Protein AF-A0A2Z6RX30-F1 (afdb_monomer)

Mean predicted aligned error: 18.89 Å

Sequence (230 aa):
MCVKINEKQFVLRIIAQDNNSIKPGFISETEPKHQIHSSISAAINIIYKKLFKKTKTKYSGLNVLGLEEDEIIEELLSEVLFQPHGVLKETYFDVSPEEVWEKINACRGIDPMALFGLADSAVKDAMKKQMQVPLCNFKQWADLDIMMPIFKKYLKRRIGISDLPWHEFFIKWLNQKSSIIELTAALESIYPSNYKFGIHEFRAWKQMMKIVGCTNITPFSKNTSQLELY

Nearest PDB structures (foldseek):
  6gri-assembly1_2-2  TM=2.246E-01  e=7.865E+00  Escherichia coli
  7o4i-assembly1_M  TM=1.884E-01  e=9.411E+00  Saccharomyces cerevisiae S288C

Foldseek 3Di:
DWFADPNDIWDKDWDDDPPPDPQIWIFIPVDPDGDTDRDQQRRCQVVVCVVVPDDPDGDDSCVRVVNPDPVNVCVVCVPCPDDDDDDDPDDFDDPDQVVSVVVVVPDPPDDSCVVVCVVPPVVVVVVVVVLPPAQAELVCLQPCVSLVVLCVPQAPVQDPDPPQPVSVLSVVCSPDPDVKDFPVVSSCVRDDPPDDDDPSNVVSVVVSCSNNPHDFPPPDDPVPDPTTMD

Radius of gyration: 26.74 Å; Cα contacts (8 Å, |Δi|>4): 215; chains: 1; bounding box: 45×58×74 Å

Structure (mmCIF, N/CA/C/O backbone):
data_AF-A0A2Z6RX30-F1
#
_entry.id   AF-A0A2Z6RX30-F1
#
loop_
_atom_site.group_PDB
_atom_site.id
_atom_site.type_symbol
_atom_site.label_atom_id
_atom_site.label_alt_id
_atom_site.label_comp_id
_atom_site.label_asym_id
_atom_site.label_entity_id
_atom_site.label_seq_id
_atom_site.pdbx_PDB_ins_code
_atom_site.Cartn_x
_atom_site.Cartn_y
_atom_site.Cartn_z
_atom_site.occupancy
_atom_site.B_iso_or_equiv
_atom_site.auth_seq_id
_atom_site.auth_comp_id
_atom_site.auth_asym_id
_atom_site.auth_atom_id
_atom_site.pdbx_PDB_model_num
ATOM 1 N N . MET A 1 1 ? -3.580 9.038 36.136 1.00 67.62 1 MET A N 1
ATOM 2 C CA . MET A 1 1 ? -2.910 10.100 35.353 1.00 67.62 1 MET A CA 1
ATOM 3 C C . MET A 1 1 ? -2.705 11.309 36.250 1.00 67.62 1 MET A C 1
ATOM 5 O O . MET A 1 1 ? -3.633 11.643 36.977 1.00 67.62 1 MET A O 1
ATOM 9 N N . CYS A 1 2 ? -1.518 11.918 36.261 1.00 68.81 2 CYS A N 1
ATOM 10 C CA . CYS A 1 2 ? -1.196 13.056 37.129 1.00 68.81 2 CYS A CA 1
ATOM 11 C C . CYS A 1 2 ? -0.833 14.268 36.272 1.00 68.81 2 CYS A C 1
ATOM 13 O O . CYS A 1 2 ? 0.014 14.145 35.394 1.00 68.81 2 CYS A O 1
ATOM 15 N N . VAL A 1 3 ? -1.457 15.419 36.524 1.00 73.00 3 VAL A N 1
ATOM 16 C CA . VAL A 1 3 ? -1.173 16.669 35.809 1.00 73.00 3 VAL A CA 1
ATOM 17 C C . VAL A 1 3 ? -0.991 17.821 36.777 1.00 73.00 3 VAL A C 1
ATOM 19 O O . VAL A 1 3 ? -1.670 17.898 37.797 1.00 73.00 3 VAL A O 1
ATOM 22 N N . LYS A 1 4 ? -0.077 18.739 36.460 1.00 75.94 4 LYS A N 1
ATOM 23 C CA . LYS A 1 4 ? 0.177 19.938 37.256 1.00 75.94 4 LYS A CA 1
ATOM 24 C C . LYS A 1 4 ? -0.479 21.151 36.595 1.00 75.94 4 LYS A C 1
ATOM 26 O O . LYS A 1 4 ? -0.095 21.537 35.500 1.00 75.94 4 LYS A O 1
ATOM 31 N N . ILE A 1 5 ? -1.449 21.766 37.269 1.00 71.50 5 ILE A N 1
ATOM 32 C CA . ILE A 1 5 ? -2.100 23.011 36.827 1.00 71.50 5 ILE A CA 1
ATOM 33 C C . ILE A 1 5 ? -1.913 24.043 37.934 1.00 71.50 5 ILE A C 1
ATOM 35 O O . ILE A 1 5 ? -2.276 23.778 39.082 1.00 71.50 5 ILE A O 1
ATOM 39 N N . ASN A 1 6 ? -1.358 25.214 37.606 1.00 73.25 6 ASN A N 1
ATOM 40 C CA . ASN A 1 6 ? -1.057 26.282 38.573 1.00 73.25 6 ASN A CA 1
ATOM 41 C C . ASN A 1 6 ? -0.356 25.755 39.830 1.00 73.25 6 ASN A C 1
ATOM 43 O O . ASN A 1 6 ? -0.821 25.937 40.953 1.00 73.25 6 ASN A O 1
ATOM 47 N N . GLU A 1 7 ? 0.728 25.018 39.605 1.00 71.19 7 GLU A N 1
ATOM 48 C CA . GLU A 1 7 ? 1.588 24.436 40.638 1.00 71.19 7 GLU A CA 1
ATOM 49 C C . GLU A 1 7 ? 0.960 23.359 41.534 1.00 71.19 7 GLU A C 1
ATOM 51 O O . GLU A 1 7 ? 1.673 22.736 42.320 1.00 71.19 7 GLU A O 1
ATOM 56 N N . LYS A 1 8 ? -0.328 23.043 41.359 1.00 70.31 8 LYS A N 1
ATOM 57 C CA . LYS A 1 8 ? -1.002 21.946 42.060 1.00 70.31 8 LYS A CA 1
ATOM 58 C C . LYS A 1 8 ? -1.089 20.700 41.197 1.00 70.31 8 LYS A C 1
ATOM 60 O O . LYS A 1 8 ? -1.407 20.782 40.014 1.00 70.31 8 LYS A O 1
ATOM 65 N N . GLN A 1 9 ? -0.837 19.547 41.810 1.00 72.12 9 GLN A N 1
ATOM 66 C CA . GLN A 1 9 ? -1.025 18.247 41.176 1.00 72.12 9 GLN A CA 1
ATOM 67 C C . GLN A 1 9 ? -2.492 17.811 41.245 1.00 72.12 9 GLN A C 1
ATOM 69 O O . G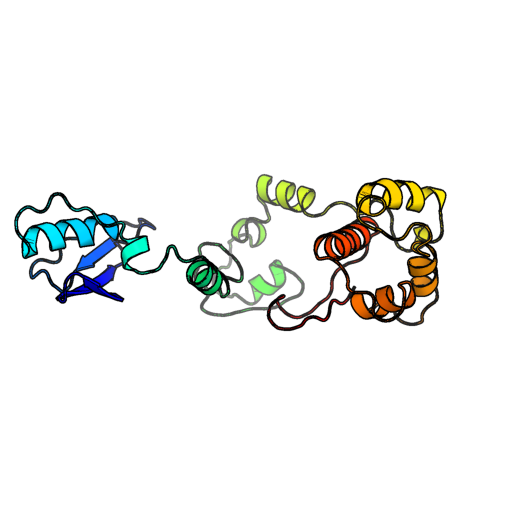LN A 1 9 ? -3.143 17.902 42.285 1.00 72.12 9 GLN A O 1
ATOM 74 N N . PHE A 1 10 ? -2.984 17.313 40.120 1.00 71.62 10 PHE A N 1
ATOM 75 C CA . PHE A 1 10 ? -4.305 16.749 39.916 1.00 71.62 10 PHE A CA 1
ATOM 76 C C . PHE A 1 10 ? -4.125 15.303 39.489 1.00 71.62 10 PHE A C 1
ATOM 78 O O . PHE A 1 10 ? -3.560 15.034 38.429 1.00 71.62 10 PHE A O 1
ATOM 85 N N . VAL A 1 11 ? -4.609 14.373 40.307 1.00 76.12 11 VAL A N 1
ATOM 86 C CA . VAL A 1 11 ? -4.545 12.945 40.003 1.00 76.12 11 VAL A CA 1
ATOM 87 C C . VAL A 1 11 ? -5.933 12.469 39.608 1.00 76.12 11 VAL A C 1
ATOM 89 O O . VAL A 1 11 ? -6.860 12.470 40.416 1.00 76.12 11 VAL A O 1
ATOM 92 N N . LEU A 1 12 ? -6.067 12.073 38.345 1.00 74.81 12 LEU A N 1
ATOM 93 C CA . LEU A 1 12 ? -7.281 11.499 37.785 1.00 74.81 12 LEU A CA 1
ATOM 94 C C . LEU A 1 12 ? -7.134 9.989 37.649 1.00 74.81 12 LEU A C 1
ATOM 96 O O . LEU A 1 12 ? -6.173 9.487 37.051 1.00 74.81 12 LEU A O 1
ATOM 100 N N . ARG A 1 13 ? -8.136 9.277 38.152 1.00 74.62 13 ARG A N 1
ATOM 101 C CA . ARG A 1 13 ? -8.316 7.842 37.986 1.00 74.62 13 ARG A CA 1
ATOM 102 C C . ARG A 1 13 ? -9.456 7.594 37.006 1.00 74.62 13 ARG A C 1
ATOM 104 O O . ARG A 1 13 ? -10.542 8.160 37.142 1.00 74.62 13 ARG A O 1
ATOM 111 N N . ILE A 1 14 ? -9.188 6.750 36.019 1.00 75.81 14 ILE A N 1
ATOM 112 C CA . ILE A 1 14 ? -10.200 6.262 35.086 1.00 75.81 14 ILE A CA 1
ATOM 113 C C . ILE A 1 14 ? -10.817 5.016 35.710 1.00 75.81 14 ILE A C 1
ATOM 115 O O . ILE A 1 14 ? -10.093 4.145 36.192 1.00 75.81 14 ILE A O 1
ATOM 119 N N . ILE A 1 15 ? -12.142 4.949 35.720 1.00 74.94 15 ILE A N 1
ATOM 120 C CA . ILE A 1 15 ? -12.893 3.798 36.213 1.00 74.94 15 ILE A CA 1
ATOM 121 C C . ILE A 1 15 ? -13.883 3.310 35.156 1.00 74.94 15 ILE A C 1
ATOM 123 O O . ILE A 1 15 ? -14.422 4.100 34.376 1.00 74.94 15 ILE A O 1
ATOM 127 N N . ALA A 1 16 ? -14.137 2.004 35.149 1.00 67.62 16 ALA A N 1
ATOM 128 C CA . ALA A 1 16 ? -15.282 1.438 34.449 1.00 67.62 16 ALA A CA 1
ATOM 129 C C . ALA A 1 16 ? -16.558 1.760 35.245 1.00 67.62 16 ALA A C 1
ATOM 131 O O . ALA A 1 16 ? -16.537 1.724 36.473 1.00 67.62 16 ALA A O 1
ATOM 132 N N . GLN A 1 17 ? -17.645 2.129 34.565 1.00 66.81 17 GLN A N 1
ATOM 133 C CA . GLN A 1 17 ? -18.940 2.353 35.215 1.00 66.81 17 GLN A CA 1
ATOM 134 C C . GLN A 1 17 ? -19.731 1.039 35.240 1.00 66.81 17 GLN A C 1
ATOM 136 O O . GLN A 1 17 ? -19.842 0.377 34.210 1.00 66.81 17 GLN A O 1
ATOM 141 N N . ASP A 1 18 ? -20.326 0.697 36.385 1.00 60.19 18 ASP A N 1
ATOM 142 C CA . ASP A 1 18 ? -20.967 -0.608 36.643 1.00 60.19 18 ASP A CA 1
ATOM 143 C C . ASP A 1 18 ? -22.209 -0.913 35.768 1.00 60.19 18 ASP A C 1
ATOM 145 O O . ASP A 1 18 ? -22.713 -2.032 35.758 1.00 60.19 18 ASP A O 1
ATOM 149 N N . ASN A 1 19 ? -22.702 0.055 34.985 1.00 56.44 19 ASN A N 1
ATOM 150 C CA . ASN A 1 19 ? -23.980 -0.023 34.261 1.00 56.44 19 ASN A CA 1
ATOM 151 C C . ASN A 1 19 ? -23.883 -0.504 32.798 1.00 56.44 19 ASN A C 1
ATOM 153 O O . ASN A 1 19 ? -24.674 -0.065 31.963 1.00 56.44 19 ASN A O 1
ATOM 157 N N . ASN A 1 20 ? -22.935 -1.378 32.438 1.00 50.84 20 ASN A N 1
ATOM 158 C CA . ASN A 1 20 ? -22.780 -1.868 31.051 1.00 50.84 20 ASN A CA 1
ATOM 159 C C . ASN A 1 20 ? -22.542 -0.762 29.995 1.00 50.84 20 ASN A C 1
ATOM 161 O O . ASN A 1 20 ? -22.603 -1.009 28.789 1.00 50.84 20 ASN A O 1
ATOM 165 N N . SER A 1 21 ? -22.257 0.474 30.412 1.00 53.09 21 SER A N 1
ATOM 166 C CA . SER A 1 21 ? -21.919 1.547 29.489 1.00 53.09 21 SER A CA 1
ATOM 167 C C . SER A 1 21 ? -20.435 1.466 29.149 1.00 53.09 21 SER A C 1
ATOM 169 O O . SER A 1 21 ? -19.597 1.609 30.032 1.00 53.09 21 SER A O 1
ATOM 171 N N . ILE A 1 22 ? -20.108 1.365 27.860 1.00 59.81 22 ILE A N 1
ATOM 172 C CA . ILE A 1 22 ? -18.735 1.440 27.309 1.00 59.81 22 ILE A CA 1
ATOM 173 C C . ILE A 1 22 ? -18.033 2.779 27.663 1.00 59.81 22 ILE A C 1
ATOM 175 O O . ILE A 1 22 ? -16.849 2.983 27.410 1.00 59.81 22 ILE A O 1
ATOM 179 N N . LYS A 1 23 ? -18.751 3.730 28.270 1.00 66.25 23 LYS A N 1
ATOM 180 C CA . LYS A 1 23 ? -18.250 5.065 28.586 1.00 66.25 23 LYS A CA 1
ATOM 181 C C . LYS A 1 23 ? -17.424 5.056 29.883 1.00 66.25 23 LYS A C 1
ATOM 183 O O . LYS A 1 23 ? -17.953 4.671 30.927 1.00 66.25 23 LYS A O 1
ATOM 188 N N . PRO A 1 24 ? -16.167 5.535 29.855 1.00 74.25 24 PRO A N 1
ATOM 189 C CA . PRO A 1 24 ? -15.345 5.637 31.055 1.00 74.25 24 PRO A CA 1
ATOM 190 C C . PRO A 1 24 ? -15.890 6.694 32.025 1.00 74.25 24 PRO A C 1
ATOM 192 O O . PRO A 1 24 ? -16.397 7.743 31.621 1.00 74.25 24 PRO A O 1
ATOM 195 N N . GLY A 1 25 ? -15.759 6.424 33.324 1.00 80.06 25 GLY A N 1
ATOM 196 C CA . GLY A 1 25 ? -15.923 7.409 34.389 1.00 80.06 25 GLY A CA 1
ATOM 197 C C . GLY A 1 25 ? -14.575 7.968 34.834 1.00 80.06 25 GLY A C 1
ATOM 198 O O . GLY A 1 25 ? -13.557 7.280 34.793 1.00 80.06 25 GLY A O 1
ATOM 199 N N . PHE A 1 26 ? -14.570 9.218 35.286 1.00 79.56 26 PHE A N 1
ATOM 200 C CA . PHE A 1 26 ? -13.363 9.895 35.754 1.00 79.56 26 PHE A CA 1
ATOM 201 C C . PHE A 1 26 ? -13.555 10.354 37.196 1.00 79.56 26 PHE A C 1
ATOM 203 O O . PHE A 1 26 ? -14.472 11.124 37.482 1.00 79.56 26 PHE A O 1
ATOM 210 N N . ILE A 1 27 ? -12.687 9.890 38.093 1.00 80.00 27 ILE A N 1
ATOM 211 C CA . ILE A 1 27 ? -12.642 10.299 39.501 1.00 80.00 27 ILE A CA 1
ATOM 212 C C . ILE A 1 27 ? -11.350 11.072 39.728 1.00 80.00 27 ILE A C 1
ATOM 214 O O . ILE A 1 27 ? -10.300 10.695 39.210 1.00 80.00 27 ILE A O 1
ATOM 218 N N . SER A 1 28 ? -11.406 12.125 40.537 1.00 73.19 28 SER A N 1
ATOM 219 C CA . SER A 1 28 ? -10.185 12.714 41.078 1.00 73.19 28 SER A CA 1
ATOM 220 C C . SER A 1 28 ? -9.885 12.204 42.467 1.00 73.19 28 SER A C 1
ATOM 222 O O . SER A 1 28 ? -10.744 12.224 43.346 1.00 73.19 28 SER A O 1
ATOM 224 N N . GLU A 1 29 ? -8.637 11.809 42.672 1.00 71.81 29 GLU A N 1
ATOM 225 C CA . GLU A 1 29 ? -8.128 11.408 43.983 1.00 71.81 29 GLU A CA 1
ATOM 226 C C . GLU A 1 29 ? -7.926 12.606 44.915 1.00 71.81 29 GLU A C 1
ATOM 228 O O . GLU A 1 29 ? -7.796 12.443 46.122 1.00 71.81 29 GLU A O 1
ATOM 233 N N . THR A 1 30 ? -7.963 13.828 44.378 1.00 66.88 30 THR A N 1
ATOM 234 C CA . THR A 1 30 ? -7.931 15.047 45.193 1.00 66.88 30 THR A CA 1
ATOM 235 C C . THR A 1 30 ? -9.265 15.332 45.892 1.00 66.88 30 THR A C 1
ATOM 237 O O . THR A 1 30 ? -9.333 16.271 46.685 1.00 66.88 30 THR A O 1
ATOM 240 N N . GLU A 1 31 ? -10.343 14.597 45.580 1.00 65.00 31 GLU A N 1
ATOM 241 C CA . GLU A 1 31 ? -11.641 14.736 46.248 1.00 65.00 31 GLU A CA 1
ATOM 242 C C . GLU A 1 31 ? -11.882 13.606 47.268 1.00 65.00 31 GLU A C 1
ATOM 244 O O . GLU A 1 31 ? -11.750 12.434 46.923 1.00 65.00 31 GLU A O 1
ATOM 249 N N . PRO A 1 32 ? -12.320 13.922 48.503 1.00 57.66 32 PRO A N 1
ATOM 250 C CA . PRO A 1 32 ? -12.623 12.910 49.522 1.00 57.66 32 PRO A CA 1
ATOM 251 C C . PRO A 1 32 ? -13.933 12.150 49.258 1.00 57.66 32 PRO A C 1
ATOM 253 O O . PRO A 1 32 ? -14.165 11.092 49.832 1.00 57.66 32 PRO A O 1
ATOM 256 N N . LYS A 1 33 ? -14.814 12.688 48.405 1.00 64.19 33 LYS A N 1
ATOM 257 C CA . LYS A 1 33 ? -16.000 11.994 47.893 1.00 64.19 33 LYS A CA 1
ATOM 258 C C . LYS A 1 33 ? -15.733 11.714 46.425 1.00 64.19 33 LYS A C 1
ATOM 260 O O . LYS A 1 33 ? -15.626 12.661 45.655 1.00 64.19 33 LYS A O 1
ATOM 265 N N . HIS A 1 34 ? -15.604 10.445 46.056 1.00 66.19 34 HIS A N 1
ATOM 266 C CA . HIS A 1 34 ? -15.298 10.003 44.695 1.00 66.19 34 HIS A CA 1
ATOM 267 C C . HIS A 1 34 ? -16.466 10.277 43.733 1.00 66.19 34 HIS A C 1
ATOM 269 O O . HIS A 1 34 ? -17.179 9.371 43.309 1.00 66.19 34 HIS A O 1
ATOM 275 N N . GLN A 1 35 ? -16.701 11.553 43.420 1.00 75.12 35 GLN A N 1
ATOM 276 C CA . GLN A 1 35 ? -17.703 11.959 42.452 1.00 75.12 35 GLN A CA 1
ATOM 277 C C . GLN A 1 35 ? -17.245 11.525 41.057 1.00 75.12 35 GLN A C 1
ATOM 279 O O . GLN A 1 35 ? -16.141 11.848 40.619 1.00 75.12 35 GLN A O 1
ATOM 284 N N . ILE A 1 36 ? -18.103 10.776 40.368 1.00 79.56 36 ILE A N 1
ATOM 285 C CA . ILE A 1 36 ? -17.823 10.277 39.024 1.00 79.56 36 ILE A CA 1
ATOM 286 C C . ILE A 1 36 ? -18.207 11.355 38.014 1.00 79.56 36 ILE A C 1
ATOM 288 O O . ILE A 1 36 ? -19.337 11.849 38.002 1.00 79.56 36 ILE A O 1
ATOM 292 N N . HIS A 1 37 ? -17.268 11.704 37.144 1.00 79.56 37 HIS A N 1
ATOM 293 C CA . HIS A 1 37 ? -17.480 12.639 36.048 1.00 79.56 37 HIS A CA 1
ATOM 294 C C . HIS A 1 37 ? -17.527 11.910 34.704 1.00 79.56 37 HIS A C 1
ATOM 296 O O . HIS A 1 37 ? -16.824 10.925 34.491 1.00 79.56 37 HIS A O 1
ATOM 302 N N . SER A 1 38 ? -18.341 12.422 33.777 1.00 77.25 38 SER A N 1
ATOM 303 C CA . SER A 1 38 ? -18.545 11.849 32.438 1.00 77.25 38 SER A CA 1
ATOM 304 C C . SER A 1 38 ? -17.459 12.215 31.420 1.00 77.25 38 SER A C 1
ATOM 306 O O . SER A 1 38 ? -17.462 11.697 30.308 1.00 77.25 38 SER A O 1
ATOM 308 N N . SER A 1 39 ? -16.546 13.128 31.763 1.00 80.44 39 SER A N 1
ATOM 309 C CA . SER A 1 39 ? -15.396 13.491 30.930 1.00 80.44 39 SER A CA 1
ATOM 310 C C . SER A 1 39 ? -14.249 14.047 31.772 1.00 80.44 39 SER A C 1
ATOM 312 O O . SER A 1 39 ? -14.464 14.600 32.856 1.00 80.44 39 SER A O 1
ATOM 314 N N . ILE A 1 40 ? -13.037 13.968 31.224 1.00 79.81 40 ILE A N 1
ATOM 315 C CA . ILE A 1 40 ? -11.812 14.548 31.794 1.00 79.81 40 ILE A CA 1
ATOM 316 C C . ILE A 1 40 ? -11.977 16.060 31.995 1.00 79.81 40 ILE A C 1
ATOM 318 O O . ILE A 1 40 ? -11.708 16.582 33.077 1.00 79.81 40 ILE A O 1
ATOM 322 N N . SER A 1 41 ? -12.492 16.762 30.979 1.00 83.25 41 SER A N 1
ATOM 323 C CA . SER A 1 41 ? -12.762 18.202 31.042 1.00 83.25 41 SER A CA 1
ATOM 324 C C . SER A 1 41 ? -13.716 18.550 32.183 1.00 83.25 41 SER A C 1
ATOM 326 O O . SER A 1 41 ? -13.508 19.544 32.878 1.00 83.25 41 SER A O 1
ATOM 328 N N . ALA A 1 42 ? -14.764 17.748 32.400 1.00 83.50 42 ALA A N 1
ATOM 329 C CA . ALA A 1 42 ? -15.699 17.975 33.497 1.00 83.50 42 ALA A CA 1
ATOM 330 C C . ALA A 1 42 ? -15.020 17.791 34.859 1.00 83.50 42 ALA A C 1
ATOM 332 O O . ALA A 1 42 ? -15.154 18.673 35.708 1.00 83.50 42 ALA A O 1
ATOM 333 N N . ALA A 1 43 ? -14.254 16.709 35.039 1.00 81.31 43 ALA A N 1
ATOM 334 C CA . ALA A 1 43 ? -13.526 16.450 36.277 1.00 81.31 43 ALA A CA 1
ATOM 335 C C . ALA A 1 43 ? -12.581 17.613 36.613 1.00 81.31 43 ALA A C 1
ATOM 337 O O . ALA A 1 43 ? -12.746 18.268 37.642 1.00 81.31 43 ALA A O 1
ATOM 338 N N . ILE A 1 44 ? -11.665 17.950 35.698 1.00 79.88 44 ILE A N 1
ATOM 339 C CA . ILE A 1 44 ? -10.651 18.994 35.910 1.00 79.88 44 ILE A CA 1
ATOM 340 C C . ILE A 1 44 ? -11.305 20.334 36.230 1.00 79.88 44 ILE A C 1
ATOM 342 O O . ILE A 1 44 ? -10.948 20.972 37.216 1.00 79.88 44 ILE A O 1
ATOM 346 N N . ASN A 1 45 ? -12.298 20.758 35.445 1.00 82.19 45 ASN A N 1
ATOM 347 C CA . ASN A 1 45 ? -12.922 22.063 35.646 1.00 82.19 45 ASN A CA 1
ATOM 348 C C . ASN A 1 45 ? -13.728 22.156 36.943 1.00 82.19 45 ASN A C 1
ATOM 350 O O . ASN A 1 45 ? -13.777 23.228 37.547 1.00 82.19 45 ASN A O 1
ATOM 354 N N . ILE A 1 46 ? -14.369 21.069 37.381 1.00 81.12 46 ILE A N 1
ATOM 355 C CA . ILE A 1 46 ? -15.104 21.048 38.650 1.00 81.12 46 ILE A CA 1
ATOM 356 C C . ILE A 1 46 ? -14.128 21.156 39.823 1.00 81.12 46 ILE A C 1
ATOM 358 O O . ILE A 1 46 ? -14.316 22.010 40.693 1.00 81.12 46 ILE A O 1
ATOM 362 N N . ILE A 1 47 ? -13.054 20.368 39.815 1.00 78.44 47 ILE A N 1
ATOM 363 C CA . ILE A 1 47 ? -12.059 20.359 40.896 1.00 78.44 47 ILE A CA 1
ATOM 364 C C . ILE A 1 47 ? -11.301 21.680 40.928 1.00 78.44 47 ILE A C 1
ATOM 366 O O . ILE A 1 47 ? -11.135 22.279 41.987 1.00 78.44 47 ILE A O 1
ATOM 370 N N . TYR A 1 48 ? -10.895 22.181 39.763 1.00 78.38 48 TYR A N 1
ATOM 371 C CA . TYR A 1 48 ? -10.212 23.460 39.643 1.00 78.38 48 TYR A CA 1
ATOM 372 C C . TYR A 1 48 ? -11.068 24.601 40.211 1.00 78.38 48 TYR A C 1
ATOM 374 O O . TYR A 1 48 ? -10.591 25.398 41.021 1.00 78.38 48 TYR A O 1
ATOM 382 N N . LYS A 1 49 ? -12.368 24.641 39.883 1.00 80.88 49 LYS A N 1
ATOM 383 C CA . LYS A 1 49 ? -13.301 25.623 40.460 1.00 80.88 49 LYS A CA 1
ATOM 384 C C . LYS A 1 49 ? -13.459 25.483 41.973 1.00 80.88 49 LYS A C 1
ATOM 386 O O . LYS A 1 49 ? -13.572 26.508 42.648 1.00 80.88 49 LYS A O 1
ATOM 391 N N . LYS A 1 50 ? -13.484 24.253 42.502 1.00 77.94 50 LYS A N 1
ATOM 392 C CA . LYS A 1 50 ? -13.559 23.985 43.948 1.00 77.94 50 LYS A CA 1
ATOM 393 C C . LYS A 1 50 ? -12.286 24.454 44.668 1.00 77.94 50 LYS A C 1
ATOM 395 O O . LYS A 1 50 ? -12.389 25.153 45.673 1.00 77.94 50 LYS A O 1
ATOM 400 N N . LEU A 1 51 ? -11.104 24.130 44.139 1.00 76.56 51 LEU A N 1
ATOM 401 C CA . LEU A 1 51 ? -9.809 24.438 44.759 1.00 76.56 51 LEU A CA 1
ATOM 402 C C . LEU A 1 51 ? -9.441 25.924 44.705 1.00 76.56 51 LEU A C 1
ATOM 404 O O . LEU A 1 51 ? -8.848 26.433 45.654 1.00 76.56 51 LEU A O 1
ATOM 408 N N . PHE A 1 52 ? -9.782 26.613 43.613 1.00 78.81 52 PHE A N 1
ATOM 409 C CA . PHE A 1 52 ? -9.376 28.003 43.369 1.00 78.81 52 PHE A CA 1
ATOM 410 C C . PHE A 1 52 ? -10.526 29.016 43.466 1.00 78.81 52 PHE A C 1
ATOM 412 O O . PHE A 1 52 ? -10.343 30.169 43.101 1.00 78.81 52 PHE A O 1
ATOM 419 N N . LYS A 1 53 ? -11.700 28.594 43.962 1.00 67.00 53 LYS A N 1
ATOM 420 C CA . LYS A 1 53 ? -12.886 29.419 44.272 1.00 67.00 53 LYS A CA 1
ATOM 421 C C . LYS A 1 53 ? -13.230 30.480 43.202 1.00 67.00 53 LYS A C 1
ATOM 423 O O . LYS A 1 53 ? -12.804 31.625 43.273 1.00 67.00 53 LYS A O 1
ATOM 428 N N . LYS A 1 54 ? -14.141 30.118 42.286 1.00 62.38 54 LYS A N 1
ATOM 429 C CA . LYS A 1 54 ? -14.799 31.004 41.286 1.00 62.38 54 LYS A CA 1
ATOM 430 C C . LYS A 1 54 ? -13.874 31.637 40.231 1.00 62.38 54 LYS A C 1
ATOM 432 O O . LYS A 1 54 ? -13.962 32.823 39.927 1.00 62.38 54 LYS A O 1
ATOM 437 N N . THR A 1 55 ? -13.095 30.815 39.548 1.00 63.09 55 THR A N 1
ATOM 438 C CA . THR A 1 55 ? -12.485 31.185 38.264 1.00 63.09 55 THR A CA 1
ATOM 439 C C . THR A 1 55 ? -13.459 30.898 37.106 1.00 63.09 55 THR A C 1
ATOM 441 O O . THR A 1 55 ? -14.134 29.865 37.077 1.00 63.09 55 THR A O 1
ATOM 444 N N . LYS A 1 56 ? -13.577 31.828 36.141 1.00 68.50 56 LYS A N 1
ATOM 445 C CA . LYS A 1 56 ? -14.314 31.597 34.874 1.00 68.50 56 LYS A CA 1
ATOM 446 C C . LYS A 1 56 ? -13.531 30.710 33.899 1.00 68.50 56 LYS A C 1
ATOM 448 O O . LYS A 1 56 ? -14.096 30.261 32.904 1.00 68.50 56 LYS A O 1
ATOM 453 N N . THR A 1 57 ? -12.257 30.464 34.195 1.00 73.69 57 THR A N 1
ATOM 454 C CA . THR A 1 57 ? -11.345 29.661 33.388 1.00 73.69 57 THR A CA 1
ATOM 455 C C . THR A 1 57 ? -11.885 28.248 33.226 1.00 73.69 57 THR A C 1
ATOM 457 O O . THR A 1 5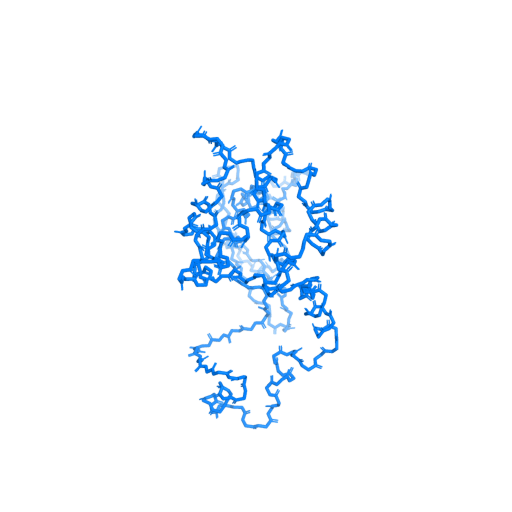7 ? -12.260 27.592 34.201 1.00 73.69 57 THR A O 1
ATOM 460 N N . LYS A 1 58 ? -11.944 27.800 31.974 1.00 78.75 58 LYS A N 1
ATOM 461 C CA . LYS A 1 58 ? -12.234 26.420 31.613 1.00 78.75 58 LYS A CA 1
ATOM 462 C C . LYS A 1 58 ? -11.026 25.870 30.879 1.00 78.75 58 LYS A C 1
ATOM 464 O O . LYS A 1 58 ? -10.502 26.529 29.990 1.00 78.75 58 LYS A O 1
ATOM 469 N N . TYR A 1 59 ? -10.641 24.662 31.231 1.00 77.56 59 TYR A N 1
ATOM 470 C CA . TYR A 1 59 ? -9.600 23.914 30.563 1.00 77.56 59 TYR A CA 1
ATOM 471 C C . TYR A 1 59 ? -10.221 22.825 29.689 1.00 77.56 59 TYR A C 1
ATOM 473 O O . TYR A 1 59 ? -11.175 22.163 30.115 1.00 77.56 59 TYR A O 1
ATOM 481 N N . SER A 1 60 ? -9.687 22.628 28.482 1.00 81.94 60 SER A N 1
ATOM 482 C CA . SER A 1 60 ? -9.915 21.374 27.758 1.00 81.94 60 SER A CA 1
ATOM 483 C C . SER A 1 60 ? -9.135 20.283 28.480 1.00 81.94 60 SER A C 1
ATOM 485 O O . SER A 1 60 ? -7.939 20.424 28.724 1.00 81.94 60 SER A O 1
ATOM 487 N N . GLY A 1 61 ? -9.828 19.218 28.871 1.00 75.62 61 GLY A N 1
ATOM 488 C CA . GLY A 1 61 ? -9.210 18.099 29.559 1.00 75.62 61 GLY A CA 1
ATOM 489 C C . GLY A 1 61 ? -8.170 17.397 28.699 1.00 75.62 61 GLY A C 1
ATOM 490 O O . GLY A 1 61 ? -7.145 17.016 29.234 1.00 75.62 61 GLY A O 1
ATOM 491 N N . LEU A 1 62 ? -8.392 17.277 27.389 1.00 73.88 62 LEU A N 1
ATOM 492 C CA . LEU A 1 62 ? -7.434 16.631 26.491 1.00 73.88 62 LEU A CA 1
ATOM 493 C C . LEU A 1 62 ? -6.169 17.485 26.330 1.00 73.88 62 LEU A C 1
ATOM 495 O O . LEU A 1 62 ? -5.084 16.983 26.600 1.00 73.88 62 LEU A O 1
ATOM 499 N N . ASN A 1 63 ? -6.313 18.788 26.057 1.00 73.44 63 ASN A N 1
ATOM 500 C CA . ASN A 1 63 ? -5.187 19.736 26.053 1.00 73.44 63 ASN A CA 1
ATOM 501 C C . ASN A 1 63 ? -4.381 19.737 27.354 1.00 73.44 63 ASN A C 1
ATOM 503 O O . ASN A 1 63 ? -3.158 19.741 27.331 1.00 73.44 63 ASN A O 1
ATOM 507 N N . VAL A 1 64 ? -5.049 19.726 28.509 1.00 74.12 64 VAL A N 1
ATOM 508 C CA . VAL A 1 64 ? -4.349 19.709 29.803 1.00 74.12 64 VAL A CA 1
ATOM 509 C C . VAL A 1 64 ? -3.556 18.421 30.014 1.00 74.12 64 VAL A C 1
ATOM 511 O O . VAL A 1 64 ? -2.547 18.436 30.712 1.00 74.12 64 VAL A O 1
ATOM 514 N N . LEU A 1 65 ? -4.002 17.315 29.426 1.00 68.75 65 LEU A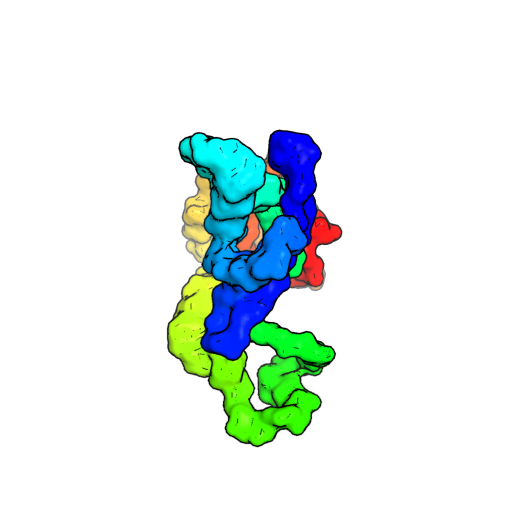 N 1
ATOM 515 C CA . LEU A 1 65 ? -3.292 16.044 29.467 1.00 68.75 65 LEU A CA 1
ATOM 516 C C . LEU A 1 65 ? -2.248 15.900 28.341 1.00 68.75 65 LEU A C 1
ATOM 518 O O . LEU A 1 65 ? -1.630 14.844 28.261 1.00 68.75 65 LEU A O 1
ATOM 522 N N . GLY A 1 66 ? -2.069 16.906 27.474 1.00 66.12 66 GLY A N 1
ATOM 523 C CA . GLY A 1 66 ? -1.199 16.823 26.292 1.00 66.12 66 GLY A CA 1
ATOM 524 C C . GLY A 1 66 ? -1.740 15.919 25.175 1.00 66.12 66 GLY A C 1
ATOM 525 O O . GLY A 1 66 ? -1.049 15.638 24.212 1.00 66.12 66 GLY A O 1
ATOM 526 N N . LEU A 1 67 ? -2.990 15.455 25.265 1.00 65.38 67 LEU A N 1
ATOM 527 C CA . LEU A 1 67 ? -3.557 14.446 24.355 1.00 65.38 67 LEU A CA 1
ATOM 528 C C . LEU A 1 67 ? -4.107 15.026 23.040 1.00 65.38 67 LEU A C 1
ATOM 530 O O . LEU A 1 67 ? -4.763 14.311 22.288 1.00 65.38 67 LEU A O 1
ATOM 534 N N . GLU A 1 68 ? -3.917 16.324 22.800 1.00 64.81 68 GLU A N 1
ATOM 535 C CA . GLU A 1 68 ? -4.250 16.990 21.531 1.00 64.81 68 GLU A CA 1
ATOM 536 C C . GLU A 1 68 ? -2.995 17.261 20.678 1.00 64.81 68 GLU A C 1
ATOM 538 O O . GLU A 1 68 ? -3.116 17.809 19.588 1.00 64.81 68 GLU A O 1
ATOM 543 N N . GLU A 1 69 ? -1.800 16.891 21.153 1.00 68.12 69 GLU A N 1
ATOM 544 C CA . GLU A 1 69 ? -0.568 16.996 20.367 1.00 68.12 69 GLU A CA 1
ATOM 545 C C . GLU A 1 69 ? -0.524 15.871 19.333 1.00 68.12 69 GLU A C 1
ATOM 547 O O . GLU A 1 69 ? -0.683 14.700 19.683 1.00 68.12 69 GLU A O 1
ATOM 552 N N . ASP A 1 70 ? -0.307 16.224 18.063 1.00 63.50 70 ASP A N 1
ATOM 553 C CA . ASP A 1 70 ? -0.322 15.269 16.949 1.00 63.50 70 ASP A CA 1
ATOM 554 C C . ASP A 1 70 ? 0.654 14.106 17.187 1.00 63.50 70 ASP A C 1
ATOM 556 O O . ASP A 1 70 ? 0.315 12.960 16.917 1.00 63.50 70 ASP A O 1
ATOM 560 N N . GLU A 1 71 ? 1.814 14.376 17.790 1.00 61.53 71 GLU A N 1
ATOM 561 C CA . GLU A 1 71 ? 2.829 13.375 18.147 1.00 61.53 71 GLU A CA 1
ATOM 562 C C . GLU A 1 71 ? 2.311 12.364 19.186 1.00 61.53 71 GLU A C 1
ATOM 564 O O . GLU A 1 71 ? 2.516 11.163 19.034 1.00 61.53 71 GLU A O 1
ATOM 569 N N . ILE A 1 72 ? 1.563 12.825 20.194 1.00 59.94 72 ILE A N 1
ATOM 570 C CA . ILE A 1 72 ? 0.973 11.977 21.242 1.00 59.94 72 ILE A CA 1
ATOM 571 C C . ILE A 1 72 ? -0.246 11.222 20.704 1.00 59.94 72 ILE A C 1
ATOM 573 O O . ILE A 1 72 ? -0.465 10.064 21.057 1.00 59.94 72 ILE A O 1
ATOM 577 N N . ILE A 1 73 ? -1.043 11.846 19.833 1.00 62.09 73 ILE A N 1
ATOM 578 C CA . ILE A 1 73 ? -2.148 11.175 19.141 1.00 62.09 73 ILE A CA 1
ATOM 579 C C . ILE A 1 73 ? -1.593 10.066 18.244 1.00 62.09 73 ILE A C 1
ATOM 581 O O . ILE A 1 73 ? -2.097 8.946 18.286 1.00 62.09 73 ILE A O 1
ATOM 585 N N . GLU A 1 74 ? -0.555 10.349 17.460 1.00 61.16 74 GLU A N 1
ATOM 586 C CA . GLU A 1 74 ? 0.103 9.362 16.608 1.00 61.16 74 GLU A CA 1
ATOM 587 C C . GLU A 1 74 ? 0.750 8.249 17.434 1.00 61.16 74 GLU A C 1
ATOM 589 O O . GLU A 1 74 ? 0.580 7.088 17.078 1.00 61.16 74 GLU A O 1
ATOM 594 N N . GLU A 1 75 ? 1.391 8.554 18.564 1.00 57.78 75 GLU A N 1
ATOM 595 C CA . GLU A 1 75 ? 1.969 7.562 19.478 1.00 57.78 75 GLU A CA 1
ATOM 596 C C . GLU A 1 75 ? 0.889 6.674 20.126 1.00 57.78 75 GLU A C 1
ATOM 598 O O . GLU A 1 75 ? 0.998 5.447 20.093 1.00 57.78 75 GLU A O 1
ATOM 603 N N . LEU A 1 76 ? -0.218 7.253 20.605 1.00 53.66 76 LEU A N 1
ATOM 604 C CA . LEU A 1 76 ? -1.358 6.506 21.162 1.00 53.66 76 LEU A CA 1
ATOM 605 C C . LEU A 1 76 ? -2.089 5.661 20.115 1.00 53.66 76 LEU A C 1
ATOM 607 O O . LEU A 1 76 ? -2.688 4.640 20.453 1.00 53.66 76 LEU A O 1
ATOM 611 N N . LEU A 1 77 ? -2.061 6.084 18.851 1.00 56.22 77 LEU A N 1
ATOM 612 C CA . LEU A 1 77 ? -2.605 5.329 17.725 1.00 56.22 77 LEU A CA 1
ATOM 613 C C . LEU A 1 77 ? -1.585 4.340 17.132 1.00 56.22 77 LEU A C 1
ATOM 615 O O . LEU A 1 77 ? -1.996 3.416 16.429 1.00 56.22 77 LEU A O 1
ATOM 619 N N . SER A 1 78 ? -0.288 4.487 17.425 1.00 49.72 78 SER A N 1
ATOM 620 C CA . SER A 1 78 ? 0.796 3.689 16.830 1.00 49.72 78 SER A CA 1
ATOM 621 C C . SER A 1 78 ? 0.806 2.226 17.286 1.00 49.72 78 SER A C 1
ATOM 623 O O . SER A 1 78 ? 1.263 1.361 16.538 1.00 49.72 78 SER A O 1
ATOM 625 N N . GLU A 1 79 ? 0.240 1.935 18.463 1.00 42.97 79 GLU A N 1
ATOM 626 C CA . GLU A 1 79 ? 0.095 0.578 19.012 1.00 42.97 79 GLU A CA 1
ATOM 627 C C . GLU A 1 79 ? -1.280 -0.059 18.728 1.00 42.97 79 GLU A C 1
ATOM 629 O O . GLU A 1 79 ? -1.498 -1.244 18.997 1.00 42.97 79 GLU A O 1
ATOM 634 N N . VAL A 1 80 ? -2.231 0.689 18.156 1.00 38.84 80 VAL A N 1
ATOM 635 C CA . VAL A 1 80 ? -3.586 0.187 17.880 1.00 38.84 80 VAL A CA 1
ATOM 636 C C . VAL A 1 80 ? -3.609 -0.491 16.510 1.00 38.84 80 VAL A C 1
ATOM 638 O O . VAL A 1 80 ? -3.950 0.104 15.490 1.00 38.84 80 VAL A O 1
ATOM 641 N N . LEU A 1 81 ? -3.243 -1.774 16.486 1.00 39.50 81 LEU A N 1
ATOM 642 C CA . LEU A 1 81 ? -3.119 -2.568 15.254 1.00 39.50 81 LEU A CA 1
ATOM 643 C C . LEU A 1 81 ? -4.471 -2.875 14.563 1.00 39.50 81 LEU A C 1
ATOM 645 O O . LEU A 1 81 ? -4.489 -3.209 13.380 1.00 39.50 81 LEU A O 1
ATOM 649 N N . PHE A 1 82 ? -5.599 -2.729 15.271 1.00 37.62 82 PHE A N 1
ATOM 650 C CA . PHE A 1 82 ? -6.981 -2.822 14.771 1.00 37.62 82 PHE A CA 1
ATOM 651 C C . PHE A 1 82 ? -7.933 -2.189 15.813 1.00 37.62 82 PHE A C 1
ATOM 653 O O . PHE A 1 82 ? -7.696 -2.336 17.010 1.00 37.62 82 PHE A O 1
ATOM 660 N N . GLN A 1 83 ? -9.017 -1.510 15.403 1.00 45.84 83 GLN A N 1
ATOM 661 C CA . GLN A 1 83 ? -10.088 -1.062 16.317 1.00 45.84 83 GLN A CA 1
ATOM 662 C C . GLN A 1 83 ? -11.346 -1.950 16.206 1.00 45.84 83 GLN A C 1
ATOM 664 O O . GLN A 1 83 ? -12.218 -1.676 15.380 1.00 45.84 83 GLN A O 1
ATOM 669 N N . PRO A 1 84 ? -11.478 -2.969 17.075 1.00 34.66 84 PRO A N 1
ATOM 670 C CA . PRO A 1 84 ? -12.756 -3.586 17.429 1.00 34.66 84 PRO A CA 1
ATOM 671 C C . PRO A 1 84 ? -12.930 -3.702 18.965 1.00 34.66 84 PRO A C 1
ATOM 673 O O . PRO A 1 84 ? -11.967 -3.715 19.730 1.00 34.66 84 PRO A O 1
ATOM 676 N N . HIS A 1 85 ? -14.170 -3.838 19.440 1.00 43.41 85 HIS A N 1
ATOM 677 C CA . HIS A 1 85 ? -14.456 -4.175 20.841 1.00 43.41 85 HIS A CA 1
ATOM 678 C C . HIS A 1 85 ? -14.297 -5.691 21.075 1.00 43.41 85 HIS A C 1
ATOM 680 O O . HIS A 1 85 ? -15.052 -6.463 20.490 1.00 43.41 85 HIS A O 1
ATOM 686 N N . GLY A 1 86 ? -13.382 -6.122 21.956 1.00 42.34 86 GLY A N 1
ATOM 687 C CA . GLY A 1 86 ? -13.351 -7.501 22.479 1.00 42.34 86 GLY A CA 1
ATOM 688 C C . GLY A 1 86 ? -11.976 -7.978 22.967 1.00 42.34 86 GLY A C 1
ATOM 689 O O . GLY A 1 86 ? -11.013 -7.974 22.212 1.00 42.34 86 GLY A O 1
ATOM 690 N N . VAL A 1 87 ? -11.886 -8.401 24.233 1.00 38.00 87 VAL A N 1
ATOM 691 C CA . VAL A 1 87 ? -10.667 -8.911 24.894 1.00 38.00 87 VAL A CA 1
ATOM 692 C C . VAL A 1 87 ? -10.431 -10.378 24.508 1.00 38.00 87 VAL A C 1
ATOM 694 O O . VAL A 1 87 ? -11.301 -11.208 24.756 1.00 38.00 87 VAL A O 1
ATOM 697 N N . LEU A 1 88 ? -9.255 -10.723 23.971 1.00 43.56 88 LEU A N 1
ATOM 698 C CA . LEU A 1 88 ? -8.829 -12.116 23.763 1.00 43.56 88 LEU A CA 1
ATOM 699 C C . LEU A 1 88 ? -7.730 -12.480 24.763 1.00 43.56 88 LEU A C 1
ATOM 701 O O . LEU A 1 88 ? -6.715 -11.794 24.857 1.00 43.56 88 LEU A O 1
ATOM 705 N N . LYS A 1 89 ? -7.945 -13.559 25.522 1.00 48.75 89 LYS A N 1
ATOM 706 C CA . LYS A 1 89 ? -6.969 -14.086 26.488 1.00 48.75 89 LYS A CA 1
ATOM 707 C C . LYS A 1 89 ? -6.004 -15.108 25.870 1.00 48.75 89 LYS A C 1
ATOM 709 O O . LYS A 1 89 ? -5.005 -15.421 26.502 1.00 48.75 89 LYS A O 1
ATOM 714 N N . GLU A 1 90 ? -6.265 -15.579 24.648 1.00 57.56 90 GLU A N 1
ATOM 715 C CA . GLU A 1 90 ? -5.458 -16.571 23.923 1.00 57.56 90 GLU A CA 1
ATOM 716 C C . GLU A 1 90 ? -5.578 -16.347 22.403 1.00 57.56 90 GLU A C 1
ATOM 718 O O . GLU A 1 90 ? -6.655 -16.007 21.906 1.00 57.56 90 GLU A O 1
ATOM 723 N N . THR A 1 91 ? -4.473 -16.508 21.667 1.00 54.19 91 THR A N 1
ATOM 724 C CA . THR A 1 91 ? -4.405 -16.373 20.203 1.00 54.19 91 THR A CA 1
ATOM 725 C C . THR A 1 91 ? -4.325 -17.743 19.532 1.00 54.19 91 THR A C 1
ATOM 727 O O . THR A 1 91 ? -3.498 -18.580 19.887 1.00 54.19 91 THR A O 1
ATOM 730 N N . TYR A 1 92 ? -5.175 -17.959 18.528 1.00 59.97 92 TYR A N 1
ATOM 731 C CA . TYR A 1 92 ? -5.287 -19.210 17.781 1.00 59.97 92 TYR A CA 1
ATOM 732 C C . TYR A 1 92 ? -5.093 -18.928 16.284 1.00 59.97 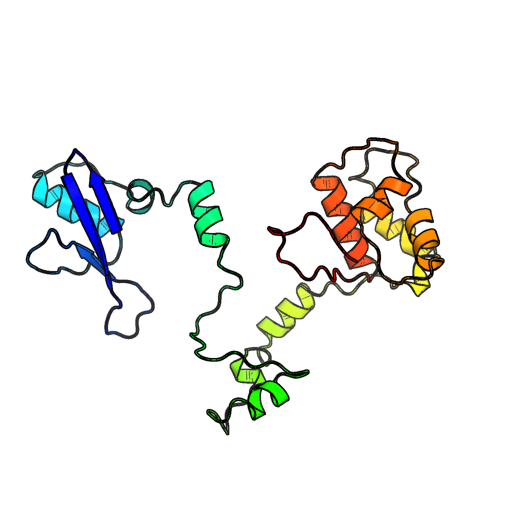92 TYR A C 1
ATOM 734 O O . TYR A 1 92 ? -5.658 -17.967 15.765 1.00 59.97 92 TYR A O 1
ATOM 742 N N . PHE A 1 93 ? -4.295 -19.750 15.595 1.00 61.97 93 PHE A N 1
ATOM 743 C CA . PHE A 1 93 ? -3.991 -19.604 14.164 1.00 61.97 93 PHE A CA 1
ATOM 744 C C . PHE A 1 93 ? -4.400 -20.858 13.388 1.00 61.97 93 PHE A C 1
ATOM 746 O O . PHE A 1 93 ? -4.114 -21.975 13.838 1.00 61.97 93 PHE A O 1
ATOM 753 N N . ASP A 1 94 ? -5.036 -20.663 12.230 1.00 71.56 94 ASP A N 1
ATOM 754 C CA . ASP A 1 94 ? -5.350 -21.711 11.255 1.00 71.56 94 ASP A CA 1
ATOM 755 C C . ASP A 1 94 ? -5.657 -21.143 9.857 1.00 71.56 94 ASP A C 1
ATOM 757 O O . ASP A 1 94 ? -5.652 -19.925 9.665 1.00 71.56 94 ASP A O 1
ATOM 761 N N . VAL A 1 95 ? -5.907 -22.020 8.882 1.00 70.62 95 VAL A N 1
ATOM 762 C CA . VAL A 1 95 ? -6.158 -21.655 7.476 1.00 70.62 95 VAL A CA 1
ATOM 763 C C . VAL A 1 95 ? -7.587 -21.173 7.198 1.00 70.62 95 VAL A C 1
ATOM 765 O O . VAL A 1 95 ? -7.824 -20.559 6.156 1.00 70.62 95 VAL A O 1
ATOM 768 N N . SER A 1 96 ? -8.531 -21.399 8.117 1.00 61.34 96 SER A N 1
ATOM 769 C CA . SER A 1 96 ? -9.922 -20.946 8.005 1.00 61.34 96 SER A CA 1
ATOM 770 C C . SER A 1 96 ? -10.513 -20.534 9.367 1.00 61.34 96 SER A C 1
ATOM 772 O O . SER A 1 96 ? -10.065 -21.027 10.409 1.00 61.34 96 SER A O 1
ATOM 774 N N . PRO A 1 97 ? -11.512 -19.628 9.399 1.00 64.25 97 PRO A N 1
ATOM 775 C CA . PRO A 1 97 ? -12.213 -19.260 10.632 1.00 64.25 97 PRO A CA 1
ATOM 776 C C . PRO A 1 97 ? -12.821 -20.457 11.375 1.00 64.25 97 PRO A C 1
ATOM 778 O O . PRO A 1 97 ? -12.816 -20.474 12.604 1.00 64.25 97 PRO A O 1
ATOM 781 N N . GLU A 1 98 ? -13.315 -21.459 10.647 1.00 68.00 98 GLU A N 1
ATOM 782 C CA . GLU A 1 98 ? -13.882 -22.692 11.193 1.00 68.00 98 GLU A CA 1
ATOM 783 C C . GLU A 1 98 ? -12.830 -23.522 11.942 1.00 68.00 98 GLU A C 1
ATOM 785 O O . GLU A 1 98 ? -13.077 -23.987 13.053 1.00 68.00 98 GLU A O 1
ATOM 790 N N . GLU A 1 99 ? -11.629 -23.662 11.381 1.00 71.94 99 GLU A N 1
ATOM 791 C CA . GLU A 1 99 ? -10.546 -24.440 11.995 1.00 71.94 99 GLU A CA 1
ATOM 792 C C . GLU A 1 99 ? -9.934 -23.736 13.216 1.00 71.94 99 GLU A C 1
ATOM 794 O O . GLU A 1 99 ? -9.630 -24.373 14.228 1.00 71.94 99 GLU A O 1
ATOM 799 N N . VAL A 1 100 ? -9.832 -22.400 13.178 1.00 68.44 100 VAL A N 1
ATOM 800 C CA . VAL A 1 100 ? -9.486 -21.597 14.365 1.00 68.44 100 VAL A CA 1
ATOM 801 C C . VAL A 1 100 ? -10.521 -21.809 15.471 1.00 68.44 100 VAL A C 1
ATOM 803 O O . VAL A 1 100 ? -10.164 -21.905 16.646 1.00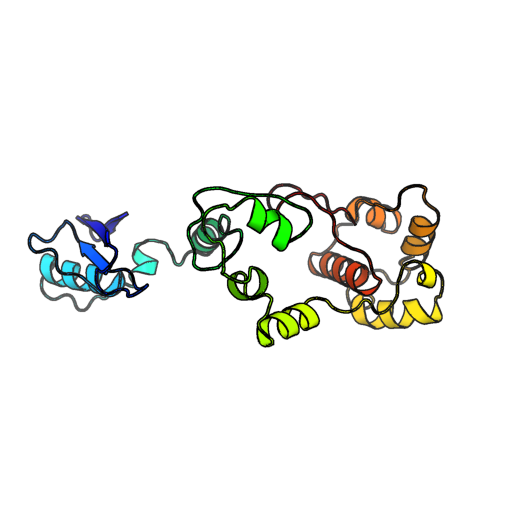 68.44 100 VAL A O 1
ATOM 806 N N . TRP A 1 101 ? -11.799 -21.905 15.105 1.00 71.62 101 TRP A N 1
ATOM 807 C CA . TRP A 1 101 ? -12.895 -22.068 16.052 1.00 71.62 101 TRP A CA 1
ATOM 808 C C . TRP A 1 101 ? -12.923 -23.436 16.730 1.00 71.62 101 TRP A C 1
ATOM 810 O O . TR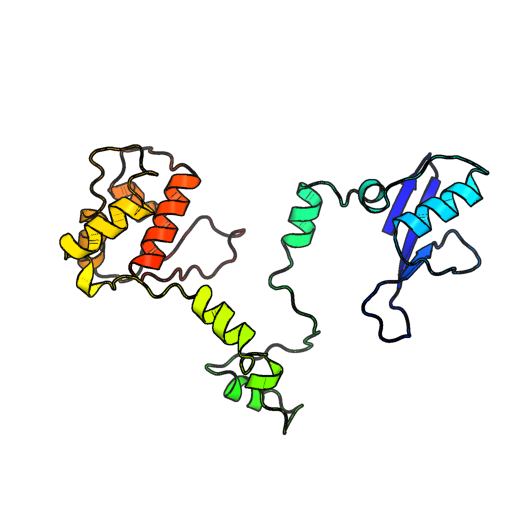P A 1 101 ? -13.136 -23.501 17.936 1.00 71.62 101 TRP A O 1
ATOM 820 N N . GLU A 1 102 ? -12.634 -24.518 16.004 1.00 72.25 102 GLU A N 1
ATOM 821 C CA . GLU A 1 102 ? -12.516 -25.866 16.586 1.00 72.25 102 GLU A CA 1
ATOM 822 C C . GLU A 1 102 ? -11.457 -25.933 17.699 1.00 72.25 102 GLU A C 1
ATOM 824 O O . GLU A 1 102 ? -11.619 -26.639 18.697 1.00 72.25 102 GLU A O 1
ATOM 829 N N . LYS A 1 103 ? -10.383 -25.144 17.577 1.00 72.56 103 LYS A N 1
ATOM 830 C CA . LYS A 1 103 ? -9.351 -25.022 18.619 1.00 72.56 103 LYS A CA 1
ATOM 831 C C . LYS A 1 103 ? -9.851 -24.257 19.847 1.00 72.56 103 LYS A C 1
ATOM 833 O O . LYS A 1 103 ? -9.429 -24.547 20.969 1.00 72.56 103 LYS A O 1
ATOM 838 N N . ILE A 1 104 ? -10.777 -23.320 19.655 1.00 67.00 104 ILE A N 1
ATOM 839 C CA . ILE A 1 104 ? -11.426 -22.546 20.715 1.00 67.00 104 ILE A CA 1
ATOM 840 C C . ILE A 1 104 ? -12.583 -23.389 21.268 1.00 67.00 104 ILE A C 1
ATOM 842 O O . ILE A 1 104 ? -13.763 -23.181 20.998 1.00 67.00 104 ILE A O 1
ATOM 846 N N . ASN A 1 105 ? -12.236 -24.357 22.114 1.00 64.38 105 ASN A N 1
ATOM 847 C CA . ASN A 1 105 ? -13.165 -25.329 22.710 1.00 64.38 105 ASN A CA 1
ATOM 848 C C . ASN A 1 105 ? -14.270 -24.702 23.608 1.00 64.38 105 ASN A C 1
ATOM 850 O O . ASN A 1 105 ? -15.056 -25.422 24.222 1.00 64.38 105 ASN A O 1
ATOM 854 N N . ALA A 1 106 ? -14.317 -23.370 23.724 1.00 59.16 106 ALA A N 1
ATOM 855 C CA . ALA A 1 106 ? -15.144 -22.606 24.654 1.00 59.16 106 ALA A CA 1
ATOM 856 C C . ALA A 1 106 ? -16.561 -22.280 24.141 1.00 59.16 106 ALA A C 1
ATOM 858 O O . ALA A 1 106 ? -17.424 -21.932 24.947 1.00 59.16 106 ALA A O 1
ATOM 859 N N . CYS A 1 107 ? -16.832 -22.375 22.833 1.00 56.84 107 CYS A N 1
ATOM 860 C CA . CYS A 1 107 ? -18.069 -21.828 22.254 1.00 56.84 107 CYS A CA 1
ATOM 861 C C . CYS A 1 107 ? -18.714 -22.737 21.190 1.00 56.84 107 CYS A C 1
ATOM 863 O O . CYS A 1 107 ? -19.050 -22.307 20.084 1.00 56.84 107 CYS A O 1
ATOM 865 N N . ARG A 1 108 ? -18.942 -24.009 21.535 1.00 59.50 108 ARG A N 1
ATOM 866 C CA . ARG A 1 108 ? -19.706 -24.939 20.686 1.00 59.50 108 ARG A CA 1
ATOM 867 C C . ARG A 1 108 ? -21.147 -24.434 20.516 1.00 59.50 108 ARG A C 1
ATOM 869 O O . ARG A 1 108 ? -21.897 -24.395 21.488 1.00 59.50 108 ARG A O 1
ATOM 876 N N . GLY A 1 109 ? -21.524 -24.048 19.294 1.00 66.81 109 GLY A N 1
ATOM 877 C CA . GLY A 1 109 ? -22.891 -23.636 18.933 1.00 66.81 109 GLY A CA 1
ATOM 878 C C . GLY A 1 109 ? -23.056 -22.200 18.424 1.00 66.81 109 GLY A C 1
ATOM 879 O O . GLY A 1 109 ? -24.144 -21.858 17.968 1.00 66.81 109 GLY A O 1
ATOM 880 N N . ILE A 1 110 ? -22.012 -21.367 18.464 1.00 66.94 110 ILE A N 1
ATOM 881 C CA . ILE A 1 110 ? -22.019 -20.044 17.820 1.00 66.94 110 ILE A CA 1
ATOM 882 C C . ILE A 1 110 ? -21.373 -20.180 16.439 1.00 66.94 110 ILE A C 1
ATOM 884 O O . ILE A 1 110 ? -20.282 -20.735 16.335 1.00 66.94 110 ILE A O 1
ATOM 888 N N . ASP A 1 111 ? -22.047 -19.683 15.396 1.00 73.56 111 ASP A N 1
ATOM 889 C CA . ASP A 1 111 ? -21.494 -19.616 14.039 1.00 73.56 111 ASP A CA 1
ATOM 890 C C . ASP A 1 111 ? -20.284 -18.658 14.019 1.00 73.56 111 ASP A C 1
ATOM 892 O O . ASP A 1 111 ? -20.458 -17.459 14.283 1.00 73.56 111 ASP A O 1
ATOM 896 N N . PRO A 1 112 ? -19.072 -19.148 13.698 1.00 65.06 112 PRO A N 1
ATOM 897 C CA . PRO A 1 112 ? -17.868 -18.325 13.645 1.00 65.06 112 PRO A CA 1
ATOM 898 C C . PRO A 1 112 ? -18.026 -17.144 12.691 1.00 65.06 112 PRO A C 1
ATOM 900 O O . PRO A 1 112 ? -17.626 -16.024 13.007 1.00 65.06 112 PRO A O 1
ATOM 903 N N . MET A 1 113 ? -18.670 -17.355 11.542 1.00 70.69 113 MET A N 1
ATOM 904 C CA . MET A 1 113 ? -18.839 -16.312 10.533 1.00 70.69 113 MET A CA 1
ATOM 905 C C . MET A 1 113 ? -19.719 -15.172 11.044 1.00 70.69 113 MET A C 1
ATOM 907 O O . MET A 1 113 ? -19.438 -14.001 10.776 1.00 70.69 113 MET A O 1
ATOM 911 N N . ALA A 1 114 ? -20.764 -15.491 11.807 1.00 75.06 114 ALA A N 1
ATOM 912 C CA . ALA A 1 114 ? -21.596 -14.496 12.471 1.00 75.06 114 ALA A CA 1
ATOM 913 C C . ALA A 1 114 ? -20.840 -13.775 13.597 1.00 75.06 114 ALA A C 1
ATOM 915 O O . ALA A 1 114 ? -20.913 -12.550 13.688 1.00 75.06 114 ALA A O 1
ATOM 916 N N . LEU A 1 115 ? -20.074 -14.507 14.415 1.00 73.44 115 LEU A N 1
ATOM 917 C CA . LEU A 1 115 ? -19.303 -13.930 15.519 1.00 73.44 115 LEU A CA 1
ATOM 918 C C . LEU A 1 115 ? -18.249 -12.928 15.038 1.00 73.44 115 LEU A C 1
ATOM 920 O O . LEU A 1 115 ? -18.128 -11.841 15.598 1.00 73.44 115 LEU A O 1
ATOM 924 N N . PHE A 1 116 ? -17.509 -13.276 13.986 1.00 72.00 116 PHE A N 1
ATOM 925 C CA . PHE A 1 116 ? -16.498 -12.398 13.395 1.00 72.00 116 PHE A CA 1
ATOM 926 C C . PHE A 1 116 ? -17.103 -11.306 12.498 1.00 72.00 116 PHE A C 1
ATOM 928 O O . PHE A 1 116 ? -16.369 -10.557 11.855 1.00 72.00 116 PHE A O 1
ATOM 935 N N . GLY A 1 117 ? -18.437 -11.207 12.424 1.00 75.12 117 GLY A N 1
ATOM 936 C CA . GLY A 1 117 ? -19.139 -10.234 11.586 1.00 75.12 117 GLY A CA 1
ATOM 937 C C . GLY A 1 117 ? -18.961 -10.469 10.082 1.00 75.12 117 GLY A C 1
ATOM 938 O O . GLY A 1 117 ? -19.393 -9.647 9.280 1.00 75.12 117 GLY A O 1
ATOM 939 N N . LEU A 1 118 ? -18.362 -11.590 9.673 1.00 72.75 118 LEU A N 1
ATOM 940 C CA . LEU A 1 118 ? -18.127 -11.946 8.272 1.00 72.75 118 LEU A CA 1
ATOM 941 C C . LEU A 1 118 ? -19.407 -12.393 7.559 1.00 72.75 118 LEU A C 1
ATOM 943 O O . LEU A 1 118 ? -19.450 -12.398 6.331 1.00 72.75 118 LEU A O 1
ATOM 947 N N . ALA A 1 119 ? -20.461 -12.742 8.301 1.00 77.44 119 ALA A N 1
ATOM 948 C CA . ALA A 1 119 ? -21.787 -13.003 7.750 1.00 77.44 119 ALA A CA 1
ATOM 949 C C . ALA A 1 119 ? -22.540 -11.715 7.357 1.00 77.44 119 ALA A C 1
ATOM 951 O O . ALA A 1 119 ? -23.410 -11.778 6.480 1.00 77.44 119 ALA A O 1
ATOM 952 N N . ASP A 1 120 ? -22.182 -10.567 7.946 1.00 83.44 120 ASP A N 1
ATOM 953 C CA . ASP A 1 120 ? -22.872 -9.285 7.782 1.00 83.44 120 ASP A CA 1
ATOM 954 C C . ASP A 1 120 ? -22.720 -8.722 6.358 1.00 83.44 120 ASP A C 1
ATOM 956 O O . ASP A 1 120 ? -21.628 -8.661 5.787 1.00 83.44 120 ASP A O 1
ATOM 960 N N . SER A 1 121 ? -23.835 -8.305 5.754 1.00 79.38 121 SER A N 1
ATOM 961 C CA . SER A 1 121 ? -23.853 -7.813 4.374 1.00 79.38 121 SER A CA 1
ATOM 962 C C . SER A 1 121 ? -23.113 -6.488 4.194 1.00 79.38 121 SER A C 1
ATOM 964 O O . SER A 1 121 ? -22.468 -6.298 3.167 1.00 79.38 121 SER A O 1
ATOM 966 N N . ALA A 1 122 ? -23.159 -5.585 5.177 1.00 78.88 122 ALA A N 1
ATOM 967 C CA . ALA A 1 122 ? -22.441 -4.317 5.113 1.00 78.88 122 ALA A CA 1
ATOM 968 C C . ALA A 1 122 ? -20.929 -4.535 5.245 1.00 78.88 122 ALA A C 1
ATOM 970 O O . ALA A 1 122 ? -20.160 -3.888 4.531 1.00 78.88 122 ALA A O 1
ATOM 971 N N . VAL A 1 123 ? -20.502 -5.485 6.084 1.00 70.81 123 VAL A N 1
ATOM 972 C CA . VAL A 1 123 ? -19.097 -5.913 6.170 1.00 70.81 123 VAL A CA 1
ATOM 973 C C . VAL A 1 123 ? -18.652 -6.542 4.851 1.00 70.81 123 VAL A C 1
ATOM 975 O O . VAL A 1 123 ? -17.646 -6.114 4.288 1.00 70.81 123 VAL A O 1
ATOM 978 N N . LYS A 1 124 ? -19.434 -7.467 4.277 1.00 70.19 124 LYS A N 1
ATOM 979 C CA . LYS A 1 124 ? -19.148 -8.057 2.954 1.00 70.19 124 LYS A CA 1
ATOM 980 C C . LYS A 1 124 ? -19.046 -6.999 1.856 1.00 70.19 124 LYS A C 1
ATOM 982 O O . LYS A 1 124 ? -18.141 -7.062 1.025 1.00 70.19 124 LYS A O 1
ATOM 987 N N . ASP A 1 125 ? -19.942 -6.019 1.842 1.00 69.81 125 ASP A N 1
ATOM 988 C CA . ASP A 1 125 ? -19.933 -4.946 0.849 1.00 69.81 125 ASP A CA 1
ATOM 989 C C . ASP A 1 125 ? -18.774 -3.968 1.062 1.00 69.81 125 ASP A C 1
ATOM 991 O O . ASP A 1 125 ? -18.181 -3.496 0.091 1.00 69.81 125 ASP A O 1
ATO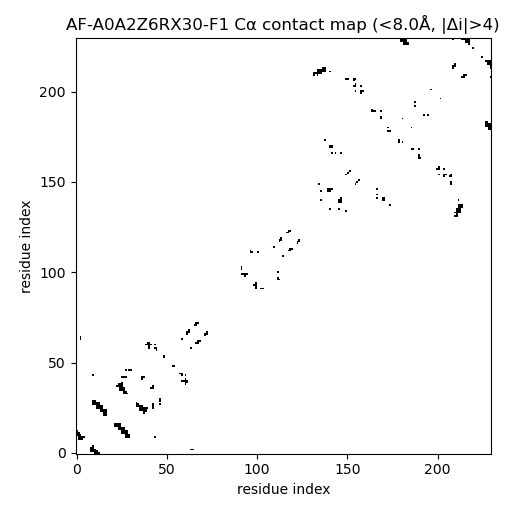M 995 N N . ALA A 1 126 ? -18.395 -3.688 2.309 1.00 67.12 126 ALA A N 1
ATOM 996 C CA . ALA A 1 126 ? -17.205 -2.909 2.629 1.00 67.12 126 ALA A CA 1
ATOM 997 C C . ALA A 1 126 ? -15.923 -3.643 2.204 1.00 67.12 126 ALA A C 1
ATOM 999 O O . ALA A 1 126 ? -15.055 -3.030 1.578 1.00 67.12 126 ALA A O 1
ATOM 1000 N N . MET A 1 127 ? -15.836 -4.955 2.446 1.00 61.16 127 MET A N 1
ATOM 1001 C CA . MET A 1 127 ? -14.734 -5.806 1.987 1.00 61.16 127 MET A CA 1
ATOM 1002 C C . MET A 1 127 ? -14.657 -5.833 0.458 1.00 61.16 127 MET A C 1
ATOM 1004 O O . MET A 1 127 ? -13.585 -5.602 -0.092 1.00 61.16 127 MET A O 1
ATOM 1008 N N . LYS A 1 128 ? -15.787 -5.995 -0.246 1.00 62.91 128 LYS A N 1
ATOM 1009 C CA . LYS A 1 128 ? -15.853 -5.903 -1.718 1.00 62.91 128 LYS A CA 1
ATOM 1010 C C . LYS A 1 128 ? -15.465 -4.521 -2.247 1.00 62.91 128 LYS A C 1
ATOM 1012 O O . LYS A 1 128 ? -14.838 -4.425 -3.293 1.00 62.91 128 LYS A O 1
ATOM 1017 N N . LYS A 1 129 ? -15.814 -3.440 -1.545 1.00 61.84 129 LYS A N 1
ATOM 1018 C CA . LYS A 1 129 ? -15.404 -2.071 -1.912 1.00 61.84 129 LYS A CA 1
ATOM 1019 C C . LYS A 1 129 ? -13.910 -1.825 -1.667 1.00 61.84 129 LYS A C 1
ATOM 1021 O O . LYS A 1 129 ? -13.289 -1.081 -2.424 1.00 61.84 129 LYS A O 1
ATOM 1026 N N . GLN A 1 130 ? -13.325 -2.425 -0.628 1.00 53.91 130 GLN A N 1
ATOM 1027 C CA . GLN A 1 130 ? -11.894 -2.309 -0.308 1.00 53.91 130 GLN A CA 1
ATOM 1028 C C . GLN A 1 130 ? -11.002 -3.228 -1.159 1.00 53.91 130 GLN A C 1
ATOM 1030 O O . GLN A 1 130 ? -9.887 -2.834 -1.540 1.00 53.91 130 GLN A O 1
ATOM 1035 N N . MET A 1 131 ? -11.493 -4.423 -1.496 1.00 58.34 131 MET A N 1
ATOM 1036 C CA . MET A 1 131 ? -10.957 -5.284 -2.547 1.00 58.34 131 MET A CA 1
ATOM 1037 C C . MET A 1 131 ? -11.308 -4.654 -3.894 1.00 58.34 131 MET A C 1
ATOM 1039 O O . MET A 1 131 ? -12.231 -5.080 -4.578 1.00 58.34 131 MET A O 1
ATOM 1043 N N . GLN A 1 132 ? -10.580 -3.603 -4.284 1.00 61.78 132 GLN A N 1
ATOM 1044 C CA . GLN A 1 132 ? -10.597 -3.170 -5.679 1.00 61.78 132 GLN A CA 1
ATOM 1045 C C . GLN A 1 132 ? -10.253 -4.392 -6.528 1.00 61.78 132 GLN A C 1
ATOM 1047 O O . GLN A 1 132 ? -9.129 -4.886 -6.446 1.00 61.78 132 GLN A O 1
ATOM 1052 N N . VAL A 1 133 ? -11.232 -4.890 -7.288 1.00 67.44 133 VAL A N 1
ATOM 1053 C CA . VAL A 1 133 ? -10.994 -5.945 -8.269 1.00 67.44 133 VAL A CA 1
ATOM 1054 C C . VAL A 1 133 ? -9.920 -5.405 -9.206 1.00 67.44 133 VAL A C 1
ATOM 1056 O O . VAL A 1 133 ? -10.108 -4.314 -9.761 1.00 67.44 133 VAL A O 1
ATOM 1059 N N . PRO A 1 134 ? -8.776 -6.090 -9.328 1.00 77.69 134 PRO A N 1
ATOM 1060 C CA . PRO A 1 134 ? -7.714 -5.611 -10.186 1.00 77.69 134 PRO A CA 1
ATOM 1061 C C . PRO A 1 134 ? -8.240 -5.518 -11.624 1.00 77.69 134 PRO A C 1
ATOM 1063 O O . PRO A 1 134 ? -8.978 -6.384 -12.093 1.00 77.69 134 PRO A O 1
ATOM 1066 N N . LEU A 1 135 ? -7.907 -4.421 -12.304 1.00 84.38 135 LEU A N 1
ATOM 1067 C CA . LEU A 1 135 ? -8.353 -4.148 -13.672 1.00 84.38 135 LEU A CA 1
ATOM 1068 C C . LEU A 1 135 ? -7.692 -5.089 -14.683 1.00 84.38 135 LEU A C 1
ATOM 1070 O O . LEU A 1 135 ? -8.233 -5.301 -15.765 1.00 84.38 135 LEU A O 1
ATOM 1074 N N . CYS A 1 136 ? -6.534 -5.644 -14.335 1.00 88.00 136 CYS A N 1
ATOM 1075 C CA . CYS A 1 136 ? -5.859 -6.692 -15.084 1.00 88.00 136 CYS A CA 1
ATOM 1076 C C . CYS A 1 136 ? -5.045 -7.580 -14.132 1.00 88.00 136 CYS A C 1
ATOM 1078 O O . CYS A 1 136 ? -4.932 -7.290 -12.943 1.00 88.00 136 CYS A O 1
ATOM 1080 N N . ASN A 1 137 ? -4.495 -8.678 -14.644 1.00 88.12 137 ASN A N 1
ATOM 1081 C CA . ASN A 1 137 ? -3.558 -9.533 -13.912 1.00 88.12 137 ASN A CA 1
ATOM 1082 C C . ASN A 1 137 ? -2.216 -9.634 -14.651 1.00 88.12 137 ASN A C 1
ATOM 1084 O O . ASN A 1 137 ? -2.080 -9.155 -15.777 1.00 88.12 137 ASN A O 1
ATOM 1088 N N . PHE A 1 138 ? -1.237 -10.305 -14.039 1.00 88.06 138 PHE A N 1
ATOM 1089 C CA . PHE A 1 138 ? 0.127 -10.398 -14.569 1.00 88.06 138 PHE A CA 1
ATOM 1090 C C . PHE A 1 138 ? 0.219 -10.936 -16.006 1.00 88.06 138 PHE A C 1
ATOM 1092 O O . PHE A 1 138 ? 1.062 -10.483 -16.774 1.00 88.06 138 PHE A O 1
ATOM 1099 N N . LYS A 1 139 ? -0.691 -11.826 -16.431 1.00 90.00 139 LYS A N 1
ATOM 1100 C CA . LYS A 1 139 ? -0.703 -12.361 -17.807 1.00 90.00 139 LYS A CA 1
ATOM 1101 C C . LYS A 1 139 ? -0.966 -11.280 -18.859 1.00 90.00 139 LYS A C 1
ATOM 1103 O O . LYS A 1 139 ? -0.650 -11.475 -20.025 1.00 90.00 139 LYS A O 1
ATOM 1108 N N . GLN A 1 140 ? -1.560 -10.164 -18.446 1.00 93.00 140 GLN A N 1
ATOM 1109 C CA . GLN A 1 140 ? -1.946 -9.047 -19.303 1.00 93.00 140 GLN A CA 1
ATOM 1110 C C . GLN A 1 140 ? -0.980 -7.865 -19.190 1.00 93.00 140 GLN A C 1
ATOM 1112 O O . GLN A 1 140 ? -1.167 -6.873 -19.884 1.00 93.00 140 GLN A O 1
ATOM 1117 N N . TRP A 1 141 ? 0.059 -7.932 -18.349 1.00 94.62 141 TRP A N 1
ATOM 1118 C CA . TRP A 1 141 ? 0.989 -6.807 -18.203 1.00 94.62 141 TRP A CA 1
ATOM 1119 C C . TRP A 1 141 ? 1.763 -6.506 -19.485 1.00 94.62 141 TRP A C 1
ATOM 1121 O O . TRP A 1 141 ? 2.152 -5.362 -19.693 1.00 94.62 141 TRP A O 1
ATOM 1131 N N . ALA A 1 142 ? 1.974 -7.496 -20.357 1.00 94.69 142 ALA A N 1
ATOM 1132 C CA . ALA A 1 142 ? 2.626 -7.276 -21.645 1.00 94.69 142 ALA A CA 1
ATOM 1133 C C . ALA A 1 142 ? 1.733 -6.581 -22.683 1.00 94.69 142 ALA A C 1
ATOM 1135 O O . ALA A 1 142 ? 2.243 -5.999 -23.638 1.00 94.69 142 ALA A O 1
ATOM 1136 N N . ASP A 1 143 ? 0.418 -6.601 -22.475 1.00 95.75 143 ASP A N 1
ATOM 1137 C CA . ASP A 1 143 ? -0.551 -5.972 -23.357 1.00 95.75 143 ASP A CA 1
ATOM 1138 C C . ASP A 1 143 ? -0.612 -4.462 -23.078 1.00 95.75 143 ASP A C 1
ATOM 1140 O O . ASP A 1 143 ? -1.151 -3.993 -22.066 1.00 95.75 143 ASP A O 1
ATOM 1144 N N . LEU A 1 144 ? -0.016 -3.685 -23.982 1.00 95.06 144 LEU A N 1
ATOM 1145 C CA . LEU A 1 144 ? 0.043 -2.234 -23.854 1.00 95.06 144 LEU A CA 1
ATOM 1146 C C . LEU A 1 144 ? -1.342 -1.585 -23.990 1.00 95.06 144 LEU A C 1
ATOM 1148 O O . LEU A 1 144 ? -1.576 -0.555 -23.353 1.00 95.06 144 LEU A O 1
ATOM 1152 N N . ASP A 1 145 ? -2.268 -2.180 -24.746 1.00 94.69 145 ASP A N 1
ATOM 1153 C CA . ASP A 1 145 ? -3.624 -1.650 -24.919 1.00 94.69 145 ASP A CA 1
ATOM 1154 C C . ASP A 1 145 ? -4.420 -1.738 -23.611 1.00 94.69 145 ASP A C 1
ATOM 1156 O O . ASP A 1 145 ? -5.216 -0.847 -23.298 1.00 94.69 145 ASP A O 1
ATOM 1160 N N . ILE A 1 146 ? -4.134 -2.753 -22.788 1.00 93.06 146 ILE A N 1
ATOM 1161 C CA . ILE A 1 146 ? -4.690 -2.895 -21.436 1.00 93.06 146 ILE A CA 1
ATOM 1162 C C . ILE A 1 146 ? -3.973 -1.980 -20.436 1.00 93.06 146 ILE A C 1
ATOM 1164 O O . ILE A 1 146 ? -4.617 -1.307 -19.626 1.00 93.06 146 ILE A O 1
ATOM 1168 N N . MET A 1 147 ? -2.640 -1.931 -20.466 1.00 95.38 147 MET A N 1
ATOM 1169 C CA . MET A 1 147 ? -1.853 -1.235 -19.441 1.00 95.38 147 MET A CA 1
ATOM 1170 C C . MET A 1 147 ? -1.826 0.290 -19.616 1.00 95.38 147 MET A C 1
ATOM 1172 O O . MET A 1 147 ? -1.786 1.031 -18.629 1.00 95.38 147 MET A O 1
ATOM 1176 N N . MET A 1 148 ? -1.892 0.796 -20.851 1.00 94.81 148 MET A N 1
ATOM 1177 C CA . MET A 1 148 ? -1.803 2.229 -21.155 1.00 94.81 148 MET A CA 1
ATOM 1178 C C . MET A 1 148 ? -2.949 3.062 -20.540 1.00 94.81 148 MET A C 1
ATOM 1180 O O . MET A 1 148 ? -2.666 4.115 -19.952 1.00 94.81 148 MET A O 1
ATOM 1184 N N . PRO A 1 149 ? -4.234 2.653 -20.612 1.00 93.62 149 PRO A N 1
ATOM 1185 C CA . PRO A 1 149 ? -5.319 3.345 -19.915 1.00 93.62 149 PRO A CA 1
ATOM 1186 C C . PRO A 1 149 ? -5.118 3.399 -18.395 1.00 93.62 149 PRO A C 1
ATOM 1188 O O . PRO A 1 149 ? -5.377 4.435 -17.775 1.00 93.62 149 PRO A O 1
ATOM 1191 N N . ILE A 1 150 ? -4.613 2.312 -17.800 1.00 93.00 150 ILE A N 1
ATOM 1192 C CA . ILE A 1 150 ? -4.344 2.223 -16.360 1.00 93.00 150 ILE A CA 1
ATOM 1193 C C . ILE A 1 150 ? -3.217 3.197 -15.988 1.00 93.00 150 ILE A C 1
ATOM 1195 O O . ILE A 1 150 ? -3.398 4.041 -15.106 1.00 93.00 150 ILE A O 1
ATOM 1199 N N . PHE A 1 151 ? -2.106 3.180 -16.728 1.00 94.12 151 PHE A N 1
ATOM 1200 C CA . PHE A 1 151 ? -0.996 4.116 -16.546 1.00 94.12 151 PHE A CA 1
ATOM 1201 C C . PHE A 1 151 ? -1.454 5.580 -16.615 1.00 94.12 151 PHE A C 1
ATOM 1203 O O . PHE A 1 151 ? -1.183 6.372 -15.705 1.00 94.12 151 PHE A O 1
ATOM 1210 N N . LYS A 1 152 ? -2.207 5.946 -17.664 1.00 92.31 152 LYS A N 1
ATOM 1211 C CA . LYS A 1 152 ? -2.731 7.310 -17.854 1.00 92.31 152 LYS A CA 1
ATOM 1212 C C . LYS A 1 152 ? -3.587 7.773 -16.674 1.00 92.31 152 LYS A C 1
ATOM 1214 O O . LYS A 1 152 ? -3.515 8.945 -16.300 1.00 92.31 152 LYS A O 1
ATOM 1219 N N . LYS A 1 153 ? -4.391 6.873 -16.104 1.00 90.50 153 LYS A N 1
ATOM 1220 C CA . LYS A 1 153 ? -5.322 7.186 -15.015 1.00 90.50 153 LYS A CA 1
ATOM 1221 C C . LYS A 1 153 ? -4.634 7.288 -13.655 1.00 90.50 153 LYS A C 1
ATOM 1223 O O . LYS A 1 153 ? -4.934 8.217 -12.907 1.00 90.50 153 LYS A O 1
ATOM 1228 N N . TYR A 1 154 ? -3.739 6.357 -13.333 1.00 89.94 154 TYR A N 1
ATOM 1229 C CA . TYR A 1 154 ? -3.243 6.194 -11.964 1.00 89.94 154 TYR A CA 1
ATOM 1230 C C . TYR A 1 154 ? -1.834 6.736 -11.736 1.00 89.94 154 TYR A C 1
ATOM 1232 O O . TYR A 1 154 ? -1.522 7.112 -10.609 1.00 89.94 154 TYR A O 1
ATOM 1240 N N . LEU A 1 155 ? -1.012 6.838 -12.785 1.00 89.81 155 LEU A N 1
ATOM 1241 C CA . LEU A 1 155 ? 0.420 7.079 -12.624 1.00 89.81 155 LEU A CA 1
ATOM 1242 C C . LEU A 1 155 ? 0.939 8.294 -13.415 1.00 89.81 155 LEU A C 1
ATOM 1244 O O . LEU A 1 155 ? 1.686 9.104 -12.868 1.00 89.81 155 LEU A O 1
ATOM 1248 N N . LYS A 1 156 ? 0.462 8.521 -14.648 1.00 90.12 156 LYS A N 1
ATOM 1249 C CA . LYS A 1 156 ? 0.957 9.587 -15.548 1.00 90.12 156 LYS A CA 1
ATOM 1250 C C . LYS A 1 156 ? 0.958 10.996 -14.938 1.00 90.12 156 LYS A C 1
ATOM 1252 O O . LYS A 1 156 ? 1.865 11.771 -15.194 1.00 90.12 156 LYS A O 1
ATOM 1257 N N . ARG A 1 157 ? -0.055 11.351 -14.137 1.00 86.44 157 ARG A N 1
ATOM 1258 C CA . ARG A 1 157 ? -0.164 12.684 -13.494 1.00 86.44 157 ARG A CA 1
ATOM 1259 C C . ARG A 1 157 ? 0.715 12.847 -12.246 1.00 86.44 157 ARG A C 1
ATOM 1261 O O . ARG A 1 157 ? 0.652 13.890 -11.594 1.00 86.44 157 ARG A O 1
ATOM 1268 N N . ARG A 1 158 ? 1.414 11.790 -11.832 1.00 87.69 158 ARG A N 1
ATOM 1269 C CA . ARG A 1 158 ? 2.183 11.719 -10.581 1.00 87.69 158 ARG A CA 1
ATOM 1270 C C . ARG A 1 158 ? 3.673 11.494 -10.814 1.00 87.69 158 ARG A C 1
ATOM 1272 O O . ARG A 1 158 ? 4.439 11.752 -9.897 1.00 87.69 158 ARG A O 1
ATOM 1279 N N . ILE A 1 159 ? 4.058 11.085 -12.021 1.00 86.56 159 ILE A N 1
ATOM 1280 C CA . ILE A 1 159 ? 5.447 10.998 -12.468 1.00 86.56 159 ILE A CA 1
ATOM 1281 C C . ILE A 1 159 ? 5.825 12.313 -13.158 1.00 86.56 159 ILE A C 1
ATOM 1283 O O . ILE A 1 159 ? 5.119 12.769 -14.056 1.00 86.56 159 ILE A O 1
ATOM 1287 N N . GLY A 1 160 ? 6.941 12.917 -12.741 1.00 80.12 160 GLY A N 1
ATOM 1288 C CA . GLY A 1 160 ? 7.502 14.125 -13.369 1.00 80.12 160 GLY A CA 1
ATOM 1289 C C . GLY A 1 160 ? 8.436 13.849 -14.556 1.00 80.12 160 GLY A C 1
ATOM 1290 O O . GLY A 1 160 ? 8.844 14.778 -15.246 1.00 80.12 160 GLY A O 1
ATOM 1291 N N . ILE A 1 161 ? 8.784 12.582 -14.787 1.00 85.38 161 ILE A N 1
ATOM 1292 C CA . ILE A 1 161 ? 9.682 12.118 -15.849 1.00 85.38 161 ILE A CA 1
ATOM 1293 C C . ILE A 1 161 ? 8.858 11.713 -17.077 1.00 85.38 161 ILE A C 1
ATOM 1295 O O . ILE A 1 161 ? 8.063 10.777 -17.017 1.00 85.38 161 ILE A O 1
ATOM 1299 N N . SER A 1 162 ? 9.054 12.420 -18.191 1.00 78.75 162 SER A N 1
ATOM 1300 C CA . SER A 1 162 ? 8.229 12.255 -19.400 1.00 78.75 162 SER A CA 1
ATOM 1301 C C . SER A 1 162 ? 8.435 10.906 -20.098 1.00 78.75 162 SER A C 1
ATOM 1303 O O . SER A 1 162 ? 7.456 10.296 -20.521 1.00 78.75 162 SER A O 1
ATOM 1305 N N . ASP A 1 163 ? 9.676 10.414 -20.136 1.00 85.25 163 ASP A N 1
ATOM 1306 C CA . ASP A 1 163 ? 10.069 9.199 -20.867 1.00 85.25 163 ASP A CA 1
ATOM 1307 C C . ASP A 1 163 ? 10.429 8.041 -19.925 1.00 85.25 163 ASP A C 1
ATOM 1309 O O . ASP A 1 163 ? 11.329 7.248 -20.193 1.00 85.25 163 ASP A O 1
ATOM 1313 N N . LEU A 1 164 ? 9.751 7.952 -18.775 1.00 91.12 164 LEU A N 1
ATOM 1314 C CA . LEU A 1 164 ? 9.998 6.865 -17.833 1.00 91.12 164 LEU A CA 1
ATOM 1315 C C . LEU A 1 164 ? 9.608 5.515 -18.471 1.00 91.12 164 LEU A C 1
ATOM 1317 O O . LEU A 1 164 ? 8.457 5.378 -18.906 1.00 91.12 164 LEU A O 1
ATOM 1321 N N . PRO A 1 165 ? 10.484 4.489 -18.462 1.00 94.38 165 PRO A N 1
ATOM 1322 C CA . PRO A 1 165 ? 10.192 3.169 -19.022 1.00 94.38 165 PRO A CA 1
ATOM 1323 C C . PRO A 1 165 ? 9.294 2.338 -18.080 1.00 94.38 165 PRO A C 1
ATOM 1325 O O . PRO A 1 165 ? 9.627 1.240 -17.636 1.00 94.38 165 PRO A O 1
ATOM 1328 N N . TRP A 1 166 ? 8.115 2.877 -17.756 1.00 94.88 166 TRP A N 1
ATOM 1329 C CA . TRP A 1 166 ? 7.165 2.315 -16.792 1.00 94.88 166 TRP A CA 1
ATOM 1330 C C . TRP A 1 166 ? 6.587 0.967 -17.234 1.00 94.88 166 TRP A C 1
ATOM 1332 O O . TRP A 1 166 ? 6.234 0.151 -16.389 1.00 94.88 166 TRP A O 1
ATOM 1342 N N . HIS A 1 167 ? 6.439 0.731 -18.541 1.00 95.56 167 HIS A N 1
ATOM 1343 C CA . HIS A 1 167 ? 5.905 -0.535 -19.050 1.00 95.56 167 HIS A CA 1
ATOM 1344 C C . HIS A 1 167 ? 6.982 -1.616 -19.030 1.00 95.56 167 HIS A C 1
ATOM 1346 O O . HIS A 1 167 ? 6.723 -2.729 -18.578 1.00 95.56 167 HIS A O 1
ATOM 1352 N N . GLU A 1 168 ? 8.216 -1.254 -19.397 1.00 94.00 168 GLU A N 1
ATOM 1353 C CA . GLU A 1 168 ? 9.375 -2.148 -19.326 1.00 94.00 168 GLU A CA 1
ATOM 1354 C C . GLU A 1 168 ? 9.624 -2.669 -17.912 1.00 94.00 168 GLU A C 1
ATOM 1356 O O . GLU A 1 168 ? 10.065 -3.802 -17.767 1.00 94.00 168 GLU A O 1
ATOM 1361 N N . PHE A 1 169 ? 9.305 -1.892 -16.872 1.00 95.50 169 PHE A N 1
ATOM 1362 C CA . PHE A 1 169 ? 9.312 -2.368 -15.486 1.00 95.50 169 PHE A CA 1
ATOM 1363 C C . PHE A 1 169 ? 8.497 -3.663 -15.319 1.00 95.50 169 PHE A C 1
ATOM 1365 O O . PHE A 1 169 ? 9.011 -4.658 -14.810 1.00 95.50 169 PHE A O 1
ATOM 1372 N N . PHE A 1 170 ? 7.250 -3.685 -15.804 1.00 95.12 170 PHE A N 1
ATOM 1373 C CA . PHE A 1 170 ? 6.383 -4.859 -15.688 1.00 95.12 170 PHE A CA 1
ATOM 1374 C C . PHE A 1 170 ? 6.863 -6.013 -16.571 1.00 95.12 170 PHE A C 1
ATOM 1376 O O . PHE A 1 170 ? 6.818 -7.165 -16.149 1.00 95.12 170 PHE A O 1
ATOM 1383 N N . ILE A 1 171 ? 7.370 -5.716 -17.772 1.00 93.94 171 ILE A N 1
ATOM 1384 C CA . ILE A 1 171 ? 7.956 -6.729 -18.661 1.00 93.94 171 ILE A CA 1
ATOM 1385 C C . ILE A 1 171 ? 9.197 -7.370 -18.028 1.00 93.94 171 ILE A C 1
ATOM 1387 O O . ILE A 1 171 ? 9.352 -8.590 -18.061 1.00 93.94 171 ILE A O 1
ATOM 1391 N N . LYS A 1 172 ? 10.089 -6.570 -17.433 1.00 93.38 172 LYS A N 1
ATOM 1392 C CA . LYS A 1 172 ? 11.285 -7.060 -16.735 1.00 93.38 172 LYS A CA 1
ATOM 1393 C C . LYS A 1 172 ? 10.899 -7.931 -15.550 1.00 93.38 172 LYS A C 1
ATOM 1395 O O . LYS A 1 172 ? 11.478 -9.001 -15.390 1.00 93.38 172 LYS A O 1
ATOM 1400 N N . TRP A 1 173 ? 9.894 -7.518 -14.779 1.00 93.62 173 TRP A N 1
ATOM 1401 C CA . TRP A 1 173 ? 9.368 -8.337 -13.694 1.00 93.62 173 TRP A CA 1
ATOM 1402 C C . TRP A 1 173 ? 8.832 -9.671 -14.215 1.00 93.62 173 TRP A C 1
ATOM 1404 O O . TRP A 1 173 ? 9.255 -10.711 -13.726 1.00 93.62 173 TRP A O 1
ATOM 1414 N N . LEU A 1 174 ? 7.980 -9.684 -15.246 1.00 91.75 174 LEU A N 1
ATOM 1415 C CA . LEU A 1 174 ? 7.447 -10.935 -15.807 1.00 91.75 174 LEU A CA 1
ATOM 1416 C C . LEU A 1 174 ? 8.531 -11.937 -16.221 1.00 91.75 174 LEU A C 1
ATOM 1418 O O . LEU A 1 174 ? 8.312 -13.142 -16.140 1.00 91.75 174 LEU A O 1
ATOM 1422 N N . ASN A 1 175 ? 9.679 -11.436 -16.673 1.00 90.06 175 ASN A N 1
ATOM 1423 C CA . ASN A 1 175 ? 10.782 -12.252 -17.170 1.00 90.06 175 ASN A CA 1
ATOM 1424 C C . ASN A 1 175 ? 11.799 -12.650 -16.089 1.00 90.06 175 ASN A C 1
ATOM 1426 O O . ASN A 1 175 ? 12.743 -13.388 -16.383 1.00 90.06 175 ASN A O 1
ATOM 1430 N N . GLN A 1 176 ? 11.656 -12.167 -14.853 1.00 89.94 176 GLN A N 1
ATOM 1431 C CA . GLN A 1 176 ? 12.567 -12.530 -13.774 1.00 89.94 176 GLN A CA 1
ATOM 1432 C C . GLN A 1 176 ? 12.164 -13.862 -13.125 1.00 89.94 176 GLN A C 1
ATOM 1434 O O . GLN A 1 176 ? 11.019 -14.299 -13.192 1.00 89.94 176 GLN A O 1
ATOM 1439 N N . LYS A 1 177 ? 13.120 -14.526 -12.466 1.00 88.38 177 LYS A N 1
ATOM 1440 C CA . LYS A 1 177 ? 12.882 -15.845 -11.849 1.00 88.38 177 LYS A CA 1
ATOM 1441 C C . LYS A 1 177 ? 11.936 -15.788 -10.645 1.00 88.38 177 LYS A C 1
ATOM 1443 O O . LYS A 1 177 ? 11.240 -16.760 -10.374 1.00 88.38 177 LYS A O 1
ATOM 1448 N N . SER A 1 178 ? 11.967 -14.684 -9.902 1.00 88.94 178 SER A N 1
ATOM 1449 C CA . SER A 1 178 ? 11.143 -14.465 -8.713 1.00 88.94 178 SER A CA 1
ATOM 1450 C C . SER A 1 178 ? 9.835 -13.774 -9.084 1.00 88.94 178 SER A C 1
ATOM 1452 O O . SER A 1 178 ? 9.835 -12.776 -9.798 1.00 88.94 178 SER A O 1
ATOM 1454 N N . SER A 1 179 ? 8.719 -14.247 -8.537 1.00 88.31 179 SER A N 1
ATOM 1455 C CA . SER A 1 179 ? 7.453 -13.513 -8.608 1.00 88.31 179 SER A CA 1
ATOM 1456 C C . SER A 1 179 ? 7.414 -12.308 -7.665 1.00 88.31 179 SER A C 1
ATOM 1458 O O . SER A 1 179 ? 6.540 -11.468 -7.830 1.00 88.31 179 SER A O 1
ATOM 1460 N N . ILE A 1 180 ? 8.346 -12.229 -6.710 1.00 90.06 180 ILE A N 1
ATOM 1461 C CA . ILE A 1 180 ? 8.413 -11.201 -5.666 1.00 90.06 180 ILE A CA 1
ATOM 1462 C C . ILE A 1 180 ? 9.500 -10.182 -6.001 1.00 90.06 180 ILE A C 1
ATOM 1464 O O . ILE A 1 180 ? 10.613 -10.582 -6.365 1.00 90.06 180 ILE A O 1
ATOM 1468 N N . ILE A 1 181 ? 9.202 -8.899 -5.795 1.00 90.81 181 ILE A N 1
ATOM 1469 C CA . ILE A 1 181 ? 10.175 -7.801 -5.843 1.00 90.81 181 ILE A CA 1
ATOM 1470 C C . ILE A 1 181 ? 10.175 -6.977 -4.565 1.00 90.81 181 ILE A C 1
ATOM 1472 O O . ILE A 1 181 ? 9.170 -6.870 -3.868 1.00 90.81 181 ILE A O 1
ATOM 1476 N N . GLU A 1 182 ? 11.288 -6.291 -4.334 1.00 91.44 182 GLU A N 1
ATOM 1477 C CA . GLU A 1 182 ? 11.283 -5.073 -3.539 1.00 91.44 182 GLU A CA 1
ATOM 1478 C C . GLU A 1 182 ? 10.935 -3.883 -4.443 1.00 91.44 182 GLU A C 1
ATOM 1480 O O . GLU A 1 182 ? 11.663 -3.580 -5.391 1.00 91.44 182 GLU A O 1
ATOM 1485 N N . LEU A 1 183 ? 9.825 -3.198 -4.158 1.00 90.75 183 LEU A N 1
ATOM 1486 C CA . LEU A 1 183 ? 9.305 -2.140 -5.025 1.00 90.75 183 LEU A CA 1
ATOM 1487 C C . LEU A 1 183 ? 10.289 -0.975 -5.185 1.00 90.75 183 LEU A C 1
ATOM 1489 O O . LEU A 1 183 ? 10.458 -0.485 -6.297 1.00 90.75 183 LEU A O 1
ATOM 1493 N N . THR A 1 184 ? 10.941 -0.535 -4.107 1.00 88.94 184 THR A N 1
ATOM 1494 C CA . THR A 1 184 ? 11.872 0.604 -4.151 1.00 88.94 184 THR A CA 1
ATOM 1495 C C . THR A 1 184 ? 13.068 0.292 -5.047 1.00 88.94 184 THR A C 1
ATOM 1497 O O . THR A 1 184 ? 13.257 0.976 -6.052 1.00 88.94 184 THR A O 1
ATOM 1500 N N . ALA A 1 185 ? 13.798 -0.792 -4.768 1.00 89.69 185 ALA A N 1
ATOM 1501 C CA . ALA A 1 185 ? 14.929 -1.227 -5.587 1.00 89.69 185 ALA A CA 1
ATOM 1502 C C . ALA A 1 185 ? 14.539 -1.507 -7.053 1.00 89.69 185 ALA A C 1
ATOM 1504 O O . ALA A 1 185 ? 15.269 -1.161 -7.985 1.00 89.69 185 ALA A O 1
ATOM 1505 N N . ALA A 1 186 ? 13.364 -2.099 -7.290 1.00 92.25 186 ALA A N 1
ATOM 1506 C CA . ALA A 1 186 ? 12.891 -2.355 -8.646 1.00 92.25 186 ALA A CA 1
ATOM 1507 C C . ALA A 1 186 ? 12.584 -1.052 -9.407 1.00 92.25 186 ALA A C 1
ATOM 1509 O O . ALA A 1 186 ? 12.910 -0.947 -10.592 1.00 92.25 186 ALA A O 1
ATOM 1510 N N . LEU A 1 187 ? 12.001 -0.046 -8.745 1.00 92.06 187 LEU A N 1
ATOM 1511 C CA . LEU A 1 187 ? 11.770 1.268 -9.344 1.00 92.06 187 LEU A CA 1
ATOM 1512 C C . LEU A 1 187 ? 13.081 2.023 -9.579 1.00 92.06 187 LEU A C 1
ATOM 1514 O O . LEU A 1 187 ? 13.239 2.615 -10.640 1.00 92.06 187 LEU A O 1
ATOM 1518 N N . GLU A 1 188 ? 14.054 1.962 -8.672 1.00 90.56 188 GLU A N 1
ATOM 1519 C CA . GLU A 1 188 ? 15.367 2.598 -8.872 1.00 90.56 188 GLU A CA 1
ATOM 1520 C C . GLU A 1 188 ? 16.035 2.181 -10.193 1.00 90.56 188 GLU A C 1
ATOM 1522 O O . GLU A 1 188 ? 16.708 2.993 -10.820 1.00 90.56 188 GLU A O 1
ATOM 1527 N N . SER A 1 189 ? 15.778 0.961 -10.679 1.00 89.81 189 SER A N 1
ATOM 1528 C CA . SER A 1 189 ? 16.314 0.472 -11.959 1.00 89.81 189 SER A CA 1
ATOM 1529 C C . SER A 1 189 ? 15.767 1.175 -13.213 1.00 89.81 189 SER A C 1
ATOM 1531 O O . SER A 1 189 ? 16.376 1.078 -14.281 1.00 89.81 189 SER A O 1
ATOM 1533 N N . ILE A 1 190 ? 14.615 1.849 -13.111 1.00 92.38 190 ILE A N 1
ATOM 1534 C CA . ILE A 1 190 ? 13.970 2.572 -14.220 1.00 92.38 190 ILE A CA 1
ATOM 1535 C C . ILE A 1 190 ? 14.016 4.095 -14.049 1.00 92.38 190 ILE A C 1
ATOM 1537 O O . ILE A 1 190 ? 13.641 4.818 -14.971 1.00 92.38 190 ILE A O 1
ATOM 1541 N N . TYR A 1 191 ? 14.479 4.586 -12.898 1.00 92.56 191 TYR A N 1
ATOM 1542 C CA . TYR A 1 191 ? 14.643 6.009 -12.609 1.00 92.56 191 TYR A CA 1
ATOM 1543 C C . TYR A 1 191 ? 16.110 6.458 -12.759 1.00 92.56 191 TYR A C 1
ATOM 1545 O O . TYR A 1 191 ? 17.025 5.637 -12.709 1.00 92.56 191 TYR A O 1
ATOM 1553 N N . PRO A 1 192 ? 16.373 7.767 -12.948 1.00 90.56 192 PRO A N 1
ATOM 1554 C CA . PRO A 1 192 ? 17.733 8.302 -12.966 1.00 90.56 192 PRO A CA 1
ATOM 1555 C C . PRO A 1 192 ? 18.503 8.004 -11.670 1.00 90.56 192 PRO A C 1
ATOM 1557 O O . PRO A 1 192 ? 17.920 7.921 -10.589 1.00 90.56 192 PRO A O 1
ATOM 1560 N N . SER A 1 193 ? 19.831 7.911 -11.751 1.00 88.31 193 SER A N 1
ATOM 1561 C CA . SER A 1 193 ? 20.672 7.683 -10.570 1.00 88.31 193 SER A CA 1
ATOM 1562 C C . SER A 1 193 ? 20.466 8.771 -9.506 1.00 88.31 193 SER A C 1
ATOM 1564 O O . SER A 1 193 ? 20.403 9.957 -9.828 1.00 88.31 193 SER A O 1
ATOM 1566 N N . ASN A 1 194 ? 20.406 8.366 -8.232 1.00 85.38 194 ASN A N 1
ATOM 1567 C CA . ASN A 1 194 ? 20.132 9.230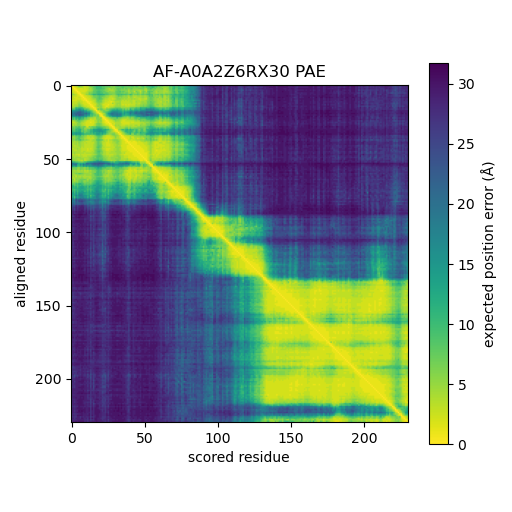 -7.072 1.00 85.38 194 ASN A CA 1
ATOM 1568 C C . ASN A 1 194 ? 18.755 9.924 -7.089 1.00 85.38 194 ASN A C 1
ATOM 1570 O O . ASN A 1 194 ? 18.563 10.937 -6.407 1.00 85.38 194 ASN A O 1
ATOM 1574 N N . TYR A 1 195 ? 17.794 9.406 -7.860 1.00 87.94 195 TYR A N 1
ATOM 1575 C CA . TYR A 1 195 ? 16.432 9.925 -7.855 1.00 87.94 195 TYR A CA 1
ATOM 1576 C C . TYR A 1 195 ? 15.777 9.755 -6.480 1.00 87.94 195 TYR A C 1
ATOM 1578 O O . TYR A 1 195 ? 15.824 8.686 -5.876 1.00 87.94 195 TYR A O 1
ATOM 1586 N N . LYS A 1 196 ? 15.138 10.820 -5.985 1.00 86.75 196 LYS A N 1
ATOM 1587 C CA . LYS A 1 196 ? 14.393 10.802 -4.723 1.00 86.75 196 LYS A CA 1
ATOM 1588 C C . LYS A 1 196 ? 12.903 10.804 -5.014 1.00 86.75 196 LYS A C 1
ATOM 1590 O O . LYS A 1 196 ? 12.359 11.818 -5.447 1.00 86.75 196 LYS A O 1
ATOM 1595 N N . PHE A 1 197 ? 12.252 9.681 -4.732 1.00 84.00 197 PHE A N 1
ATOM 1596 C CA . PHE A 1 197 ? 10.814 9.537 -4.911 1.00 84.00 197 PHE A CA 1
ATOM 1597 C C . PHE A 1 197 ? 10.037 10.503 -4.019 1.00 84.00 197 PHE A C 1
ATOM 1599 O O . PHE A 1 197 ? 10.231 10.565 -2.803 1.00 84.00 197 PHE A O 1
ATOM 1606 N N . GLY A 1 198 ? 9.092 11.222 -4.621 1.00 82.81 198 GLY A N 1
ATOM 1607 C CA . GLY A 1 198 ? 8.106 11.973 -3.856 1.00 82.81 198 GLY A CA 1
ATOM 1608 C C . GLY A 1 198 ? 7.096 11.030 -3.198 1.00 82.81 198 GLY A C 1
ATOM 1609 O O . GLY A 1 198 ? 6.686 10.029 -3.788 1.00 82.81 198 GLY A O 1
ATOM 1610 N N . ILE A 1 199 ? 6.594 11.387 -2.010 1.00 81.69 199 ILE A N 1
ATOM 1611 C CA . ILE A 1 199 ? 5.567 10.601 -1.294 1.00 81.69 199 ILE A CA 1
ATOM 1612 C C . ILE A 1 199 ? 4.355 10.305 -2.196 1.00 81.69 199 ILE A C 1
ATOM 1614 O O . ILE A 1 199 ? 3.811 9.200 -2.187 1.00 81.69 199 ILE A O 1
ATOM 1618 N N . HIS A 1 200 ? 3.919 11.285 -2.991 1.00 83.75 200 HIS A N 1
ATOM 1619 C CA . HIS A 1 200 ? 2.760 11.144 -3.877 1.00 83.75 200 HIS A CA 1
ATOM 1620 C C . HIS A 1 200 ? 3.018 10.244 -5.086 1.00 83.75 200 HIS A C 1
ATOM 1622 O O . HIS A 1 200 ? 2.108 9.534 -5.511 1.00 83.75 200 HIS A O 1
ATOM 1628 N N . GLU A 1 201 ? 4.232 10.267 -5.627 1.00 88.81 201 GLU A N 1
ATOM 1629 C CA . GLU A 1 201 ? 4.644 9.403 -6.731 1.00 88.81 201 GLU A CA 1
ATOM 1630 C C . GLU A 1 201 ? 4.739 7.952 -6.266 1.00 88.81 201 GLU A C 1
ATOM 1632 O O . GLU A 1 201 ? 4.140 7.064 -6.869 1.00 88.81 201 GLU A O 1
ATOM 1637 N N . PHE A 1 202 ? 5.393 7.717 -5.128 1.00 88.25 202 PHE A N 1
ATOM 1638 C CA . PHE A 1 202 ? 5.505 6.378 -4.564 1.00 88.25 202 PHE A CA 1
ATOM 1639 C C . PHE A 1 202 ? 4.124 5.805 -4.211 1.00 88.25 202 PHE A C 1
ATOM 1641 O O . PHE A 1 202 ? 3.816 4.658 -4.523 1.00 88.25 202 PHE A O 1
ATOM 1648 N N . ARG A 1 203 ? 3.216 6.624 -3.655 1.00 86.50 203 ARG A N 1
ATOM 1649 C CA . ARG A 1 203 ? 1.807 6.232 -3.443 1.00 86.50 203 ARG A CA 1
ATOM 1650 C C . ARG A 1 203 ? 1.085 5.878 -4.745 1.00 86.50 203 ARG A C 1
ATOM 1652 O O . ARG A 1 203 ? 0.275 4.952 -4.746 1.00 86.50 203 ARG A O 1
ATOM 1659 N N . ALA A 1 204 ? 1.361 6.591 -5.834 1.00 89.75 204 ALA A N 1
ATOM 1660 C CA . ALA A 1 204 ? 0.774 6.294 -7.136 1.00 89.75 204 ALA A CA 1
ATOM 1661 C C . ALA A 1 204 ? 1.266 4.947 -7.682 1.00 89.75 204 ALA A C 1
ATOM 1663 O O . ALA A 1 204 ? 0.458 4.170 -8.187 1.00 89.75 204 ALA A O 1
ATOM 1664 N N . TRP A 1 205 ? 2.549 4.626 -7.494 1.00 93.19 205 TRP A N 1
ATOM 1665 C CA . TRP A 1 205 ? 3.103 3.317 -7.835 1.00 93.19 205 TRP A CA 1
ATOM 1666 C C . TRP A 1 205 ? 2.449 2.179 -7.051 1.00 93.19 205 TRP A C 1
ATOM 1668 O O . TRP A 1 205 ? 1.986 1.222 -7.662 1.00 93.19 205 TRP A O 1
ATOM 1678 N N . LYS A 1 206 ? 2.287 2.301 -5.729 1.00 90.44 206 LYS A N 1
ATOM 1679 C CA . LYS A 1 206 ? 1.578 1.281 -4.924 1.00 90.44 206 LYS A CA 1
ATOM 1680 C C . LYS A 1 206 ? 0.140 1.070 -5.388 1.00 90.44 206 LYS A C 1
ATOM 1682 O O . LYS A 1 206 ? -0.344 -0.058 -5.465 1.00 90.44 206 LYS A O 1
ATOM 1687 N N . GLN A 1 207 ? -0.548 2.165 -5.714 1.00 87.94 207 GLN A N 1
ATOM 1688 C CA . GLN A 1 207 ? -1.908 2.096 -6.232 1.00 87.94 207 GLN A CA 1
ATOM 1689 C C . GLN A 1 207 ? -1.945 1.407 -7.601 1.00 87.94 207 GLN A C 1
ATOM 1691 O O . GLN A 1 207 ? -2.817 0.570 -7.825 1.00 87.94 207 GLN A O 1
ATOM 1696 N N . MET A 1 208 ? -0.991 1.716 -8.484 1.00 92.31 208 MET A N 1
ATOM 1697 C CA . MET A 1 208 ? -0.812 1.030 -9.764 1.00 92.31 208 MET A CA 1
ATOM 1698 C C . MET A 1 208 ? -0.608 -0.475 -9.550 1.00 92.31 208 MET A C 1
ATOM 1700 O O . MET A 1 208 ? -1.357 -1.252 -10.132 1.00 92.31 208 MET A O 1
ATOM 1704 N N . MET A 1 209 ? 0.312 -0.877 -8.662 1.00 91.56 209 MET A N 1
ATOM 1705 C CA . MET A 1 209 ? 0.584 -2.285 -8.332 1.00 91.56 209 MET A CA 1
ATOM 1706 C C . MET A 1 209 ? -0.687 -3.027 -7.913 1.00 91.56 209 MET A C 1
ATOM 1708 O O . MET A 1 209 ? -1.018 -4.067 -8.476 1.00 91.56 209 MET A O 1
ATOM 1712 N N . LYS A 1 210 ? -1.466 -2.453 -6.990 1.00 88.38 210 LYS A N 1
ATOM 1713 C CA . LYS A 1 210 ? -2.729 -3.057 -6.544 1.00 88.38 210 LYS A CA 1
ATOM 1714 C C . LYS A 1 210 ? -3.736 -3.218 -7.691 1.00 88.38 210 LYS A C 1
ATOM 1716 O O . LYS A 1 210 ? -4.417 -4.234 -7.783 1.00 88.38 210 LYS A O 1
ATOM 1721 N N . ILE A 1 211 ? -3.845 -2.219 -8.566 1.00 88.81 211 ILE A N 1
ATOM 1722 C CA . ILE A 1 211 ? -4.819 -2.216 -9.666 1.00 88.81 211 ILE A CA 1
ATOM 1723 C C . ILE A 1 211 ? -4.469 -3.228 -10.754 1.00 88.81 211 ILE A C 1
ATOM 1725 O O . ILE A 1 211 ? -5.379 -3.771 -11.375 1.00 88.81 211 ILE A O 1
ATOM 1729 N N . VAL A 1 212 ? -3.185 -3.490 -10.990 1.00 91.56 212 VAL A N 1
ATOM 1730 C CA . VAL A 1 212 ? -2.739 -4.463 -12.001 1.00 91.56 212 VAL A CA 1
ATOM 1731 C C . VAL A 1 212 ? -2.600 -5.885 -11.447 1.00 91.56 212 VAL A C 1
ATOM 1733 O O . VAL A 1 212 ? -2.081 -6.771 -12.127 1.00 91.56 212 VAL A O 1
ATOM 1736 N N . GLY A 1 213 ? -3.075 -6.112 -10.218 1.00 89.06 213 GLY A N 1
ATOM 1737 C CA . GLY A 1 213 ? -3.179 -7.439 -9.616 1.00 89.06 213 GLY A CA 1
ATOM 1738 C C . GLY A 1 213 ? -2.002 -7.860 -8.739 1.00 89.06 213 GLY A C 1
ATOM 1739 O O . GLY A 1 213 ? -1.926 -9.037 -8.396 1.00 89.06 213 GLY A O 1
ATOM 1740 N N . CYS A 1 214 ? -1.106 -6.948 -8.353 1.00 89.12 214 CYS A N 1
ATOM 1741 C CA . CYS A 1 214 ? -0.058 -7.244 -7.374 1.00 89.12 214 CYS A CA 1
ATOM 1742 C C . CYS A 1 214 ? -0.611 -7.207 -5.943 1.00 89.12 214 CYS A C 1
ATOM 1744 O O . CYS A 1 214 ? -1.532 -6.446 -5.630 1.00 89.12 214 CYS A O 1
ATOM 1746 N N . THR A 1 215 ? 0.016 -7.970 -5.049 1.00 85.44 215 THR A N 1
ATOM 1747 C CA . THR A 1 215 ? -0.334 -8.003 -3.623 1.00 85.44 215 THR A CA 1
ATOM 1748 C C . THR A 1 215 ? 0.868 -7.570 -2.806 1.00 85.44 215 THR A C 1
ATOM 1750 O O . THR A 1 215 ? 1.949 -8.100 -2.993 1.00 85.44 215 THR A O 1
ATOM 1753 N N . ASN A 1 216 ? 0.688 -6.619 -1.891 1.00 83.69 216 ASN A N 1
ATOM 1754 C CA . ASN A 1 216 ? 1.749 -6.286 -0.946 1.00 83.69 216 ASN A CA 1
ATOM 1755 C C . ASN A 1 216 ? 1.853 -7.412 0.093 1.00 83.69 216 ASN A C 1
ATOM 1757 O O . ASN A 1 216 ? 0.879 -7.681 0.797 1.00 83.69 216 ASN A O 1
ATOM 1761 N N . ILE A 1 217 ? 3.019 -8.050 0.170 1.00 81.38 217 ILE A N 1
ATOM 1762 C CA . ILE A 1 217 ? 3.303 -9.194 1.051 1.00 81.38 217 ILE A CA 1
ATOM 1763 C C . ILE A 1 217 ? 4.283 -8.844 2.177 1.00 81.38 217 ILE A C 1
ATOM 1765 O O . ILE A 1 217 ? 4.863 -9.731 2.800 1.00 81.38 217 ILE A O 1
ATOM 1769 N N . THR A 1 218 ? 4.508 -7.553 2.427 1.00 78.62 218 THR A N 1
ATOM 1770 C CA . THR A 1 218 ? 5.444 -7.091 3.457 1.00 78.62 218 THR A CA 1
ATOM 1771 C C . THR A 1 218 ? 5.002 -7.622 4.832 1.00 78.62 218 THR A C 1
ATOM 1773 O O . THR A 1 218 ? 3.890 -7.313 5.262 1.00 78.62 218 THR A O 1
ATOM 1776 N N . PRO A 1 219 ? 5.838 -8.407 5.541 1.00 54.50 219 PRO A N 1
ATOM 1777 C CA . PRO A 1 219 ? 5.424 -9.119 6.756 1.00 54.50 219 PRO A CA 1
ATOM 1778 C C . PRO A 1 219 ? 5.387 -8.240 8.017 1.00 54.50 219 PRO A C 1
ATOM 1780 O O . PRO A 1 219 ? 4.942 -8.693 9.068 1.00 54.50 219 PRO A O 1
ATOM 1783 N N . PHE A 1 220 ? 5.853 -6.991 7.929 1.00 54.38 220 PHE A N 1
ATOM 1784 C CA . PHE A 1 220 ? 5.985 -6.074 9.058 1.00 54.38 220 PHE A CA 1
ATOM 1785 C C . PHE A 1 220 ? 5.030 -4.881 8.945 1.00 54.38 220 PHE A C 1
ATOM 1787 O O . PHE A 1 220 ? 4.695 -4.429 7.848 1.00 54.38 220 PHE A O 1
ATOM 1794 N N . SER A 1 221 ? 4.609 -4.336 10.091 1.00 53.06 221 SER A N 1
ATOM 1795 C CA . SER A 1 221 ? 3.882 -3.065 10.127 1.00 53.06 221 SER A CA 1
ATOM 1796 C C . SER A 1 221 ? 4.783 -1.936 9.601 1.00 53.06 221 SER A C 1
ATOM 1798 O O . SER A 1 221 ? 6.001 -1.962 9.770 1.00 53.06 221 SER A O 1
ATOM 1800 N N . LYS A 1 222 ? 4.196 -0.918 8.957 1.00 53.31 222 LYS A N 1
ATOM 1801 C CA . LYS A 1 222 ? 4.917 0.162 8.238 1.00 53.31 222 LYS A CA 1
ATOM 1802 C C . LYS A 1 222 ? 5.978 0.920 9.060 1.00 53.31 222 LYS A C 1
ATOM 1804 O O . LYS A 1 222 ? 6.773 1.645 8.474 1.00 53.31 222 LYS A O 1
ATOM 1809 N N . ASN A 1 223 ? 5.998 0.755 10.382 1.00 47.53 223 ASN A N 1
ATOM 1810 C CA . ASN A 1 223 ? 6.911 1.435 11.301 1.00 47.53 223 ASN A CA 1
ATOM 1811 C C . ASN A 1 223 ? 8.234 0.683 11.533 1.00 47.53 223 ASN A C 1
ATOM 1813 O O . ASN A 1 223 ? 9.124 1.228 12.175 1.00 47.53 223 ASN A O 1
ATOM 1817 N N . THR A 1 224 ? 8.383 -0.554 11.041 1.00 44.53 224 THR A N 1
ATOM 1818 C CA . THR A 1 224 ? 9.571 -1.390 11.322 1.00 44.53 224 THR A CA 1
ATOM 1819 C C . THR A 1 224 ? 10.490 -1.614 10.124 1.00 44.53 224 THR A C 1
ATOM 1821 O O . THR A 1 224 ? 11.630 -2.030 10.316 1.00 44.53 224 THR A O 1
ATOM 1824 N N . SER A 1 225 ? 10.057 -1.309 8.896 1.00 49.38 225 SER A N 1
ATOM 1825 C CA . SER A 1 225 ? 10.908 -1.451 7.712 1.00 49.38 225 SER A CA 1
ATOM 1826 C C . SER A 1 225 ? 10.477 -0.535 6.566 1.00 49.38 225 SER A C 1
ATOM 1828 O O . SER A 1 225 ? 9.291 -0.418 6.271 1.00 49.38 225 SER A O 1
ATOM 1830 N N . GLN A 1 226 ? 11.452 0.093 5.899 1.00 63.00 226 GLN A N 1
ATOM 1831 C CA . GLN A 1 226 ? 11.248 0.837 4.646 1.00 63.00 226 GLN A CA 1
ATOM 1832 C C . GLN A 1 226 ? 11.097 -0.091 3.427 1.00 63.00 226 GLN A C 1
ATOM 1834 O O . GLN A 1 226 ? 10.767 0.381 2.340 1.00 63.00 226 GLN A O 1
ATOM 1839 N N . LEU A 1 227 ? 11.345 -1.396 3.599 1.00 69.62 227 LEU A N 1
ATOM 1840 C CA . LEU A 1 227 ? 11.206 -2.385 2.535 1.00 69.62 227 LEU A CA 1
ATOM 1841 C C . LEU A 1 227 ? 9.731 -2.638 2.233 1.00 69.62 227 LEU A C 1
ATOM 1843 O O . LEU A 1 227 ? 8.954 -2.973 3.127 1.00 69.62 227 LEU A O 1
ATOM 1847 N N . GLU A 1 228 ? 9.371 -2.555 0.953 1.00 79.06 228 GLU A N 1
ATOM 1848 C CA . GLU A 1 228 ? 8.056 -2.965 0.471 1.00 79.06 228 GLU A CA 1
ATOM 1849 C C . GLU A 1 228 ? 8.176 -4.103 -0.531 1.00 79.06 228 GLU A C 1
ATOM 1851 O O . GLU A 1 228 ? 8.736 -3.927 -1.614 1.00 79.06 228 GLU A O 1
ATOM 1856 N N . LEU A 1 229 ? 7.609 -5.252 -0.166 1.00 83.69 229 LEU A N 1
ATOM 1857 C CA . LEU A 1 229 ? 7.593 -6.452 -0.9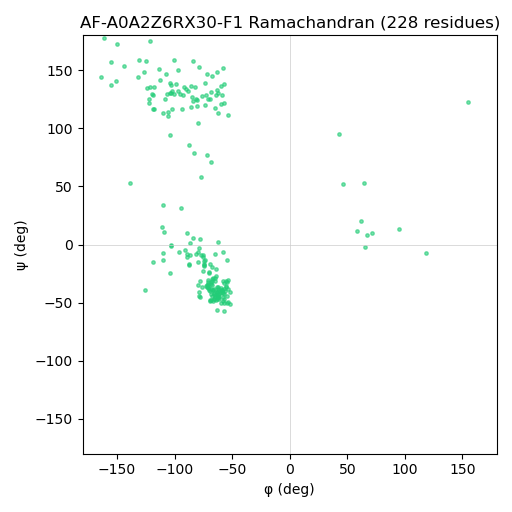91 1.00 83.69 229 LEU A CA 1
ATOM 1858 C C . LEU A 1 229 ? 6.237 -6.609 -1.683 1.00 83.69 229 LEU A C 1
ATOM 1860 O O . LEU A 1 229 ? 5.191 -6.537 -1.027 1.00 83.69 229 LEU A O 1
ATOM 1864 N N . TYR A 1 230 ? 6.271 -6.828 -2.995 1.00 83.38 230 TYR A N 1
ATOM 1865 C CA . TYR A 1 230 ? 5.105 -7.089 -3.847 1.00 83.38 230 TYR A CA 1
ATOM 1866 C C . TYR A 1 230 ? 5.299 -8.351 -4.679 1.00 83.38 230 TYR A C 1
ATOM 1868 O O . TYR A 1 230 ? 6.472 -8.688 -4.957 1.00 83.38 230 TYR A O 1
#

Secondary structure (DSSP, 8-state):
-EEEETTEEEEEEEE--SSS-SSPEEEETT-SS---BSSHHHHHHHHHHHHHTS------HHHHTTTTSHHHHHHHHHT-S---S---SS----SSHHHHHHH-TT-TTS-HHHHTTTT-HHHHHHHHHHS---SS-GGGTT-HHHHHHHHHHHTTTT---TT--HHHHHHHHHTSS-S--BHHHHHHTTSPTT----HHHHHHHHHHHHHTT------S-TTT-S--B-

Organism: NCBI:txid94130

pLDDT: mean 75.18, std 14.47, range [34.66, 95.75]

Solvent-accessible surface area (backbone atoms only — not comparable to full-atom values): 14222 Å² total; per-residue (Å²): 92,78,43,75,58,93,89,40,80,46,41,41,44,83,40,84,45,95,77,83,49,94,59,60,28,28,29,43,73,85,42,98,64,76,57,75,22,84,37,60,32,56,40,52,42,53,50,49,34,68,76,65,64,80,58,90,78,76,60,58,33,48,60,71,70,50,58,69,39,68,69,50,43,50,56,70,49,68,74,56,91,69,95,77,95,78,91,75,95,73,90,76,84,62,97,42,70,67,59,30,42,68,72,50,79,86,55,90,86,65,59,57,47,58,75,72,42,64,64,39,65,68,50,48,51,49,50,54,65,69,51,62,75,43,82,43,42,75,92,45,54,79,38,58,85,66,42,47,62,52,40,58,73,53,33,54,90,51,54,90,60,91,83,56,54,67,62,57,53,50,46,52,48,73,74,44,95,54,90,63,45,49,52,65,70,59,48,54,75,59,46,65,88,91,66,78,82,48,74,66,33,54,51,24,50,54,52,44,41,41,37,43,52,48,56,81,67,52,92,63,62,82,90,79,49,93,74,46,33,57